Protein AF-G0R1D5-F1 (afdb_monomer)

Sequence (239 aa):
MIRTLIIMSVWYNNRTQRVCNMYASEANLLFVIKCILKINPYTLVFSAMSISVFYFGFAIRICESPLQRDKDNQLFHNMLNSMWNIIITMTTVGYGDYFAQTHLGRFVIFFVCMWGVFIVSMMVITLNNTLETSNLENKAIVVVQRLQIKNEMKQYAAFVLTSTIKTYLLNRKQQLTKDFKKQFQIKLRFYLHQLKIAQRQYRDMTDENLTEEMLDLQKVQKKISQVKSYKIISEILPK

pLDDT: mean 83.46, std 10.57, range [45.25, 95.12]

Secondary structure (DSSP, 8-state):
-HHHHHHHSGGGSHHHHHHHHHTT----HHHHHHHHHHH-HHHHHHHHHHHHHHHHHHHHHHHHGGGGGSTT--TTSSHHHHHHHHHHHHTT---SSS---SHHHHHHHHHHHHHHHHHHHHHHHHHHHHHS--HHHHHHHHHHHHHHHHHHHHHHHHHHHHHHHHHHHHHHTT---HHHHHHHHHHHHHHHHHHHHHHHHHHHHHHHHHHHHHHHHHHHHHHHHHHHHHHHHHHHS--

InterPro domains:
  IPR013099 Potassium channel domain [PF07885] (50-130)
  IPR015449 Potassium channel, calcium-activated, SK [PTHR10153] (9-228)

Mean predicted aligned error: 11.82 Å

Solvent-accessible surface area (backbone atoms only — not comparable to full-atom values): 13048 Å² total; per-residue (Å²): 108,72,69,57,55,47,52,72,34,81,69,54,33,77,70,46,42,53,53,28,51,75,69,78,36,77,77,41,74,69,50,44,52,52,51,46,51,69,74,46,40,65,63,50,53,54,50,52,51,51,55,46,33,55,51,52,15,50,51,41,40,61,48,44,49,77,46,56,76,42,89,89,52,54,75,61,74,47,68,65,50,27,30,48,41,39,47,35,40,33,70,69,66,59,87,69,87,60,75,65,82,41,75,62,18,44,54,51,50,52,53,43,40,58,51,19,52,52,54,53,52,50,51,53,53,52,52,53,62,71,66,54,70,50,77,67,54,50,54,51,51,53,52,52,51,52,53,51,40,55,51,49,34,53,50,31,48,51,50,39,50,54,51,53,50,52,52,53,54,36,53,74,66,71,72,63,50,73,68,58,53,52,55,45,52,54,54,45,51,50,33,51,48,53,29,52,49,36,50,47,54,54,47,54,59,49,55,50,53,53,52,52,53,52,51,52,53,51,53,51,51,53,51,51,51,51,53,50,52,54,49,53,54,62,71,69,52,79,131

Radius of gyration: 33.26 Å; Cα contacts (8 Å, |Δi|>4): 144; chains: 1; bounding box: 83×32×93 Å

Foldseek 3Di:
DLVVVLCVDPCVDPVNQVVCVVVVHGSDSVVSVVVCCVPPVPVVLVVVLVVVLLVLLVVLLVQCVVVCVDPVPCQSVDSVSSSVQLNCLLCVNCPVSDDRPGPSSVVSSVVSNVVSVVSVVSVVVSVVVVVDDDPVVVVVVLVVVLVVLVVLLVVLVVVLVVLVVVQVVCVVVVVDDPVNVVVSVVVNVVSVVSNVVSVVVNVVSVVVVVVVVVVVVVVVVVVVVVVVVVVVVVVPDDD

Nearest PDB structures (foldseek):
  6cnn-assembly1_A  TM=7.946E-01  e=7.790E-07  Homo sapiens
  3beh-assembly1_D  TM=7.641E-01  e=3.517E-03  Mesorhizobium loti
  8sda-assembly1_D  TM=5.915E-01  e=6.535E-03  Rattus norvegicus
  7w3y-assembly1_A  TM=6.503E-01  e=1.418E-02  Homo sapiens
  7w6s-assembly1_F  TM=5.406E-01  e=1.655E-02  Homo sapiens

Organism: Ichthyophthirius multifiliis (NCBI:txid5932)

Structure (mmCIF, N/CA/C/O backbone):
data_AF-G0R1D5-F1
#
_entry.id   AF-G0R1D5-F1
#
loop_
_atom_site.group_PDB
_atom_site.id
_atom_site.type_symbol
_atom_site.label_atom_id
_atom_site.label_alt_id
_atom_site.label_comp_id
_atom_site.label_asym_id
_atom_site.label_entity_id
_atom_site.label_seq_id
_atom_site.pdbx_PDB_ins_code
_atom_site.Cartn_x
_atom_site.Cartn_y
_atom_site.Cartn_z
_atom_site.occupancy
_atom_site.B_iso_or_equiv
_atom_site.auth_seq_id
_atom_site.auth_comp_id
_atom_site.auth_asym_id
_atom_site.auth_atom_id
_atom_site.pdbx_PDB_model_num
ATOM 1 N N . MET A 1 1 ? 3.146 1.436 -30.808 1.00 56.94 1 MET A N 1
ATOM 2 C CA . MET A 1 1 ? 3.144 0.223 -29.960 1.00 56.94 1 MET A CA 1
ATOM 3 C C . MET A 1 1 ? 2.112 0.265 -28.828 1.00 56.94 1 MET A C 1
ATOM 5 O O . MET A 1 1 ? 1.274 -0.620 -28.765 1.00 56.94 1 MET A O 1
ATOM 9 N N . ILE A 1 2 ? 2.091 1.290 -27.963 1.00 58.19 2 ILE A N 1
ATOM 10 C CA . ILE A 1 2 ? 1.083 1.388 -26.878 1.00 58.19 2 ILE A CA 1
ATOM 11 C C . ILE A 1 2 ? -0.343 1.492 -27.443 1.00 58.19 2 ILE A C 1
ATOM 13 O O . ILE A 1 2 ? -1.241 0.762 -27.038 1.00 58.19 2 ILE A O 1
ATOM 17 N N . ARG A 1 3 ? -0.533 2.331 -28.469 1.00 61.19 3 ARG A N 1
ATOM 18 C CA . ARG A 1 3 ? -1.822 2.484 -29.159 1.00 61.19 3 ARG A CA 1
ATOM 19 C C . ARG A 1 3 ? -2.300 1.175 -29.807 1.00 61.19 3 ARG A C 1
ATOM 21 O O . ARG A 1 3 ? -3.478 0.867 -29.733 1.00 61.19 3 ARG A O 1
ATOM 28 N N . THR A 1 4 ? -1.394 0.373 -30.369 1.00 61.91 4 THR A N 1
ATOM 29 C CA . THR A 1 4 ? -1.723 -0.909 -31.019 1.00 61.91 4 THR A CA 1
ATOM 30 C C . THR A 1 4 ? -2.051 -2.016 -30.013 1.00 61.91 4 THR A C 1
ATOM 32 O O . THR A 1 4 ? -2.977 -2.782 -30.250 1.00 61.91 4 THR A O 1
ATOM 35 N N . LEU A 1 5 ? -1.367 -2.063 -28.862 1.00 61.31 5 LEU A N 1
ATOM 36 C CA . LEU A 1 5 ? -1.699 -2.983 -27.764 1.00 61.31 5 LEU A CA 1
ATOM 37 C C . LEU A 1 5 ? -3.073 -2.678 -27.153 1.00 61.31 5 LEU A C 1
ATOM 39 O O . LEU A 1 5 ? -3.832 -3.592 -26.848 1.00 61.31 5 LEU A O 1
ATOM 43 N N . ILE A 1 6 ? -3.423 -1.395 -27.023 1.00 63.12 6 ILE A N 1
ATOM 44 C CA . ILE A 1 6 ? -4.728 -0.984 -26.491 1.00 63.12 6 ILE A CA 1
ATOM 45 C C . ILE A 1 6 ? -5.849 -1.253 -27.505 1.00 63.12 6 ILE A C 1
ATOM 47 O O . ILE A 1 6 ? -6.921 -1.690 -27.101 1.00 63.12 6 ILE A O 1
ATOM 51 N N . ILE A 1 7 ? -5.594 -1.090 -28.808 1.00 62.44 7 ILE A N 1
ATOM 52 C CA . ILE A 1 7 ? -6.544 -1.455 -29.877 1.00 62.44 7 ILE A CA 1
ATOM 53 C C . ILE A 1 7 ? -6.832 -2.966 -29.898 1.00 62.44 7 ILE A C 1
ATOM 55 O O . ILE A 1 7 ? -7.953 -3.373 -30.182 1.00 62.44 7 ILE A O 1
ATOM 59 N N . MET A 1 8 ? -5.841 -3.795 -29.560 1.00 58.59 8 MET A N 1
ATOM 60 C CA . MET A 1 8 ? -5.999 -5.249 -29.413 1.00 58.59 8 MET A CA 1
ATOM 61 C C . MET A 1 8 ? -6.738 -5.646 -28.127 1.00 58.59 8 MET A C 1
ATOM 63 O O . MET A 1 8 ? -7.225 -6.770 -28.014 1.00 58.59 8 MET A O 1
ATOM 67 N N . SER A 1 9 ? -6.834 -4.743 -27.146 1.00 68.31 9 SER A N 1
ATOM 68 C CA . SER A 1 9 ? -7.577 -5.011 -25.919 1.00 68.31 9 SER A CA 1
ATOM 69 C C . SER A 1 9 ? -9.084 -5.012 -26.193 1.00 68.31 9 SER A C 1
ATOM 71 O O . SER A 1 9 ? -9.607 -4.161 -26.913 1.00 68.31 9 SER A O 1
ATOM 73 N N . VAL A 1 10 ? -9.807 -5.944 -25.562 1.00 65.31 10 VAL A N 1
ATOM 74 C CA . VAL A 1 10 ? -11.273 -6.115 -25.687 1.00 65.31 10 VAL A CA 1
ATOM 75 C C . VAL A 1 10 ? -12.047 -4.806 -25.434 1.00 65.31 10 VAL A C 1
ATOM 77 O O . VAL A 1 10 ? -13.149 -4.606 -25.946 1.00 65.31 10 VAL A O 1
ATOM 80 N N . TRP A 1 11 ? -11.446 -3.882 -24.684 1.00 66.00 11 TRP A N 1
ATOM 81 C CA . TRP A 1 11 ? -12.017 -2.608 -24.259 1.00 66.00 11 TRP A CA 1
ATOM 82 C C . TRP A 1 11 ? -11.980 -1.504 -25.327 1.00 66.00 11 TRP A C 1
ATOM 84 O O . TRP A 1 11 ? -12.734 -0.544 -25.206 1.00 66.00 11 TRP A O 1
ATOM 94 N N . TYR A 1 12 ? -11.185 -1.651 -26.393 1.00 71.00 12 TYR A N 1
ATOM 95 C CA . TYR A 1 12 ? -11.162 -0.737 -27.548 1.00 71.00 12 TYR A CA 1
ATOM 96 C C . TYR A 1 12 ? -11.804 -1.381 -28.791 1.00 71.00 12 TYR A C 1
ATOM 98 O O . TYR A 1 12 ? -11.359 -1.208 -29.920 1.00 71.00 12 TYR A O 1
ATOM 106 N N . ASN A 1 13 ? -12.849 -2.188 -28.594 1.00 77.94 13 ASN A N 1
ATOM 107 C CA . ASN A 1 13 ? -13.587 -2.804 -29.693 1.00 77.94 13 ASN A CA 1
ATOM 108 C C . ASN A 1 13 ? -14.719 -1.878 -30.184 1.00 77.94 13 ASN A C 1
ATOM 110 O O . ASN A 1 13 ? -15.317 -1.140 -29.398 1.00 77.94 13 ASN A O 1
ATOM 114 N N . ASN A 1 14 ? -15.097 -1.989 -31.462 1.00 78.12 14 ASN A N 1
ATOM 115 C CA . ASN A 1 14 ? -16.206 -1.241 -32.076 1.00 78.12 14 ASN A CA 1
ATOM 116 C C . ASN A 1 14 ? -17.528 -1.399 -31.299 1.00 78.12 14 ASN A C 1
ATOM 118 O O . ASN A 1 14 ? -18.359 -0.493 -31.271 1.00 78.12 14 ASN A O 1
ATOM 122 N N . ARG A 1 15 ? -17.726 -2.550 -30.640 1.00 79.94 15 ARG A N 1
ATOM 123 C CA . ARG A 1 15 ? -18.873 -2.794 -29.750 1.00 79.94 15 ARG A CA 1
ATOM 124 C C . ARG A 1 15 ? -18.846 -1.881 -28.522 1.00 79.94 15 ARG A C 1
ATOM 126 O O . ARG A 1 15 ? -19.849 -1.240 -28.231 1.00 79.94 15 ARG A O 1
ATOM 133 N N . THR A 1 16 ? -17.703 -1.785 -27.847 1.00 79.69 16 THR A N 1
ATOM 134 C CA . THR A 1 16 ? -17.514 -0.934 -26.664 1.00 79.69 16 THR A CA 1
ATOM 135 C C . THR A 1 16 ? -17.697 0.536 -27.020 1.00 79.69 16 THR A C 1
ATOM 137 O O . THR A 1 16 ? -18.373 1.256 -26.295 1.00 79.69 16 THR A O 1
ATOM 140 N N . GLN A 1 17 ? -17.207 0.964 -28.186 1.00 82.19 17 GLN A N 1
ATOM 141 C CA . GLN A 1 17 ? -17.379 2.337 -28.661 1.00 82.19 17 GLN A CA 1
ATOM 142 C C . GLN A 1 17 ? -18.855 2.707 -28.889 1.00 82.19 17 GLN A C 1
ATOM 144 O O . GLN A 1 17 ? -19.275 3.800 -28.518 1.00 82.19 17 GLN A O 1
ATOM 149 N N . ARG A 1 18 ? -19.675 1.787 -29.423 1.00 82.19 18 ARG A N 1
ATOM 150 C CA . ARG A 1 18 ? -21.131 2.003 -29.535 1.00 82.19 18 ARG A CA 1
ATOM 151 C C . ARG A 1 18 ? -21.797 2.148 -28.171 1.00 82.19 18 ARG A C 1
ATOM 153 O O . ARG A 1 18 ? -22.623 3.036 -28.003 1.00 82.19 18 ARG A O 1
ATOM 160 N N . VAL A 1 19 ? -21.431 1.299 -27.211 1.00 83.44 19 VAL A N 1
ATOM 161 C CA . VAL A 1 19 ? -21.975 1.361 -25.847 1.00 83.44 19 VAL A CA 1
ATOM 162 C C . VAL A 1 19 ? -21.581 2.677 -25.173 1.00 83.44 19 VAL A C 1
ATOM 164 O O . VAL A 1 19 ? -22.443 3.359 -24.636 1.00 83.44 19 VAL A O 1
ATOM 167 N N . CYS A 1 20 ? -20.316 3.091 -25.262 1.00 83.50 20 CYS A N 1
ATOM 168 C CA . CYS A 1 20 ? -19.854 4.376 -24.733 1.00 83.50 20 CYS A CA 1
ATOM 169 C C . CYS A 1 20 ? -20.636 5.560 -25.334 1.00 83.50 20 CYS A C 1
ATOM 171 O O . CYS A 1 20 ? -21.116 6.412 -24.587 1.00 83.50 20 CYS A O 1
ATOM 173 N N . ASN A 1 21 ? -20.877 5.547 -26.650 1.00 84.50 21 ASN A N 1
ATOM 174 C CA . ASN A 1 21 ? -21.678 6.567 -27.331 1.00 84.50 21 ASN A CA 1
ATOM 175 C C . ASN A 1 21 ? -23.146 6.595 -26.865 1.00 84.50 21 ASN A C 1
ATOM 177 O O . ASN A 1 21 ? -23.717 7.677 -26.765 1.00 84.50 21 ASN A O 1
ATOM 181 N N . MET A 1 22 ? -23.754 5.447 -26.529 1.00 87.12 22 MET A N 1
ATOM 182 C CA . MET A 1 22 ? -25.112 5.408 -25.950 1.00 87.12 22 MET A CA 1
ATOM 183 C C . MET A 1 22 ? -25.187 6.114 -24.590 1.00 87.12 22 MET A C 1
ATOM 185 O O . MET A 1 22 ? -26.213 6.702 -24.260 1.00 87.12 22 MET A O 1
ATOM 189 N N . TYR A 1 23 ? -24.100 6.085 -23.817 1.00 85.44 23 TYR A N 1
ATOM 190 C CA . TYR A 1 23 ? -23.988 6.771 -22.527 1.00 85.44 23 TYR A CA 1
ATOM 191 C C . TYR A 1 23 ? -23.369 8.176 -22.640 1.00 85.44 23 TYR A C 1
ATOM 193 O O . TYR A 1 23 ? -22.920 8.718 -21.631 1.00 85.44 23 TYR A O 1
ATOM 201 N N . ALA A 1 24 ? -23.323 8.760 -23.847 1.00 83.44 24 ALA A N 1
ATOM 202 C CA . ALA A 1 24 ? -22.717 10.068 -24.123 1.00 83.44 24 ALA A CA 1
ATOM 203 C C . ALA A 1 24 ? -21.272 10.201 -23.593 1.00 83.44 24 ALA A C 1
ATOM 205 O O . ALA A 1 24 ? -20.848 11.266 -23.144 1.00 83.44 24 ALA A O 1
ATOM 206 N N . SER A 1 25 ? -20.513 9.103 -23.619 1.00 80.25 25 SER A N 1
ATOM 207 C CA . SER A 1 25 ? -19.129 9.044 -23.158 1.00 80.25 25 SER A CA 1
ATOM 208 C C . SER A 1 25 ? -18.206 8.675 -24.313 1.00 80.25 25 SER A C 1
ATOM 210 O O . SER A 1 25 ? -18.461 7.725 -25.048 1.00 80.25 25 SER A O 1
ATOM 212 N N . GLU A 1 26 ? -17.109 9.407 -24.477 1.00 79.19 26 GLU A N 1
ATOM 213 C CA . GLU A 1 26 ? -16.124 9.103 -25.511 1.00 79.19 26 GLU A CA 1
ATOM 214 C C . GLU A 1 26 ? -15.221 7.934 -25.093 1.00 79.19 26 GLU A C 1
ATOM 216 O O . GLU A 1 26 ? -14.606 7.944 -24.022 1.00 79.19 26 GLU A O 1
ATOM 221 N N . ALA A 1 27 ? -15.076 6.940 -25.973 1.00 72.94 27 ALA A N 1
ATOM 222 C CA . ALA A 1 27 ? -14.179 5.797 -25.790 1.00 72.94 27 ALA A CA 1
ATOM 223 C C . ALA A 1 27 ? -12.699 6.179 -26.022 1.00 72.94 27 ALA A C 1
ATOM 225 O O . ALA A 1 27 ? -12.025 5.670 -26.920 1.00 72.94 27 ALA A O 1
ATOM 226 N N . ASN A 1 28 ? -12.186 7.104 -25.212 1.00 78.50 28 ASN A N 1
ATOM 227 C CA . ASN A 1 28 ? -10.804 7.576 -25.276 1.00 78.50 28 ASN A CA 1
ATOM 228 C C . ASN A 1 28 ? -9.821 6.559 -24.658 1.00 78.50 28 ASN A C 1
ATOM 230 O O . ASN A 1 28 ? -10.183 5.747 -23.809 1.00 78.50 28 ASN A O 1
ATOM 234 N N . LEU A 1 29 ? -8.532 6.619 -25.021 1.00 74.25 29 LEU A N 1
ATOM 235 C CA . LEU A 1 29 ? -7.503 5.713 -24.464 1.00 74.25 29 LEU A CA 1
ATOM 236 C C . LEU A 1 29 ? -7.434 5.775 -22.929 1.00 74.25 29 LEU A C 1
ATOM 238 O O . LEU A 1 29 ? -7.262 4.759 -22.258 1.00 74.25 29 LEU A O 1
ATOM 242 N N . LEU A 1 30 ? -7.628 6.968 -22.369 1.00 76.56 30 LEU A N 1
ATOM 243 C CA . LEU A 1 30 ? -7.665 7.195 -20.927 1.00 76.56 30 LEU A CA 1
ATOM 244 C C . LEU A 1 30 ? -8.889 6.537 -20.266 1.00 76.56 30 LEU A C 1
ATOM 246 O O . LEU A 1 30 ? -8.802 6.100 -19.121 1.00 76.56 30 LEU A O 1
ATOM 250 N N . PHE A 1 31 ? -10.007 6.412 -20.987 1.00 79.94 31 PHE A N 1
ATOM 251 C CA . PHE A 1 31 ? -11.171 5.653 -20.530 1.00 79.94 31 PHE A CA 1
ATOM 252 C C . PHE A 1 31 ? -10.854 4.155 -20.465 1.00 79.94 31 PHE A C 1
ATOM 254 O O . PHE A 1 31 ? -11.119 3.522 -19.449 1.00 79.94 31 PHE A O 1
ATOM 261 N N . VAL A 1 32 ? -10.185 3.606 -21.483 1.00 78.44 32 VAL A N 1
ATOM 262 C CA . VAL A 1 32 ? -9.779 2.191 -21.491 1.00 78.44 32 VAL A CA 1
ATOM 263 C C . VAL A 1 32 ? -8.820 1.866 -20.344 1.00 78.44 32 VAL A C 1
ATOM 265 O O . VAL A 1 32 ? -9.021 0.875 -19.644 1.00 78.44 32 VAL A O 1
ATOM 268 N N . ILE A 1 33 ? -7.825 2.722 -20.089 1.00 75.81 33 ILE A N 1
ATOM 269 C CA . ILE A 1 33 ? -6.907 2.553 -18.950 1.00 75.81 33 ILE A CA 1
ATOM 270 C C . ILE A 1 33 ? -7.681 2.576 -17.624 1.00 75.81 33 ILE A C 1
ATOM 272 O O . ILE A 1 33 ? -7.463 1.709 -16.779 1.00 75.81 33 ILE A O 1
ATOM 276 N N . LYS A 1 34 ? -8.632 3.506 -17.457 1.00 80.62 34 LYS A N 1
ATOM 277 C CA . LYS A 1 34 ? -9.510 3.553 -16.274 1.00 80.62 34 LYS A CA 1
ATOM 278 C C . LYS A 1 34 ? -10.335 2.274 -16.113 1.00 80.62 34 LYS A C 1
ATOM 280 O O . LYS A 1 34 ? -10.472 1.785 -14.995 1.00 80.62 34 LYS A O 1
ATOM 285 N N . CYS A 1 35 ? -10.864 1.717 -17.202 1.00 78.25 35 CYS A N 1
ATOM 286 C CA . CYS A 1 35 ? -11.621 0.465 -17.171 1.00 78.25 35 CYS A CA 1
ATOM 287 C C . CYS A 1 35 ? -10.755 -0.719 -16.734 1.00 78.25 35 CYS A C 1
ATOM 289 O O . CYS A 1 35 ? -11.164 -1.475 -15.856 1.00 78.25 35 CYS A O 1
ATOM 291 N N . ILE A 1 36 ? -9.550 -0.862 -17.294 1.00 79.25 36 ILE A N 1
ATOM 292 C CA . ILE A 1 36 ? -8.642 -1.960 -16.932 1.00 79.25 36 ILE A CA 1
ATOM 293 C C . ILE A 1 36 ? -8.202 -1.827 -15.468 1.00 79.25 36 ILE A C 1
ATOM 295 O O . ILE A 1 36 ? -8.238 -2.816 -14.736 1.00 79.25 36 ILE A O 1
ATOM 299 N N . LEU A 1 37 ? -7.876 -0.606 -15.023 1.00 81.44 37 LEU A N 1
ATOM 300 C CA . LEU A 1 37 ? -7.529 -0.321 -13.629 1.00 81.44 37 LEU A CA 1
ATOM 301 C C . LEU A 1 37 ? -8.677 -0.663 -12.668 1.00 81.44 37 LEU A C 1
ATOM 303 O O . LEU A 1 37 ? -8.426 -1.127 -11.563 1.00 81.44 37 LEU A O 1
ATOM 307 N N . LYS A 1 38 ? -9.935 -0.464 -13.081 1.00 80.94 38 LYS A N 1
ATOM 308 C CA . LYS A 1 38 ? -11.107 -0.776 -12.254 1.00 80.94 38 LYS A CA 1
ATOM 309 C C . LYS A 1 38 ? -11.402 -2.275 -12.161 1.00 80.94 38 LYS A C 1
ATOM 311 O O . LYS A 1 38 ? -11.907 -2.717 -11.138 1.00 80.94 38 LYS A O 1
ATOM 316 N N . ILE A 1 39 ? -11.146 -3.036 -13.222 1.00 82.81 39 ILE A N 1
ATOM 317 C CA . ILE A 1 39 ? -11.526 -4.454 -13.289 1.00 82.81 39 ILE A CA 1
ATOM 318 C C . ILE A 1 39 ? -10.448 -5.335 -12.667 1.00 82.81 39 ILE A C 1
ATOM 320 O O . ILE A 1 39 ? -10.748 -6.102 -11.764 1.00 82.81 39 ILE A O 1
ATOM 324 N N . ASN A 1 40 ? -9.202 -5.205 -13.131 1.00 83.56 40 ASN A N 1
ATOM 325 C CA . ASN A 1 40 ? -8.075 -6.021 -12.674 1.00 83.56 40 ASN A CA 1
ATOM 326 C C . ASN A 1 40 ? -6.848 -5.127 -12.415 1.00 83.56 40 ASN A C 1
ATOM 328 O O . ASN A 1 40 ? -5.879 -5.168 -13.184 1.00 83.56 40 ASN A O 1
ATOM 332 N N . PRO A 1 41 ? -6.867 -4.313 -11.340 1.00 86.62 41 PRO A N 1
ATOM 333 C CA . PRO A 1 41 ? -5.783 -3.379 -11.034 1.00 86.62 41 PRO A CA 1
ATOM 334 C C . PRO A 1 41 ? -4.429 -4.078 -10.868 1.00 86.62 41 PRO A C 1
ATOM 336 O O . PRO A 1 41 ? -3.427 -3.629 -11.422 1.00 86.62 41 PRO A O 1
ATOM 339 N N . TYR A 1 42 ? -4.399 -5.213 -10.164 1.00 88.31 42 TYR A N 1
ATOM 340 C CA . TYR A 1 42 ? -3.157 -5.934 -9.873 1.00 88.31 42 TYR A CA 1
ATOM 341 C C . TYR A 1 42 ? -2.479 -6.480 -11.127 1.00 88.31 42 TYR A C 1
ATOM 343 O O . TYR A 1 42 ? -1.266 -6.352 -11.280 1.00 88.31 42 TYR A O 1
ATOM 351 N N . THR A 1 43 ? -3.252 -7.045 -12.058 1.00 86.69 43 THR A N 1
ATOM 352 C CA . THR A 1 43 ? -2.717 -7.547 -13.329 1.00 86.69 43 THR A CA 1
ATOM 353 C C . THR A 1 43 ? -2.107 -6.411 -14.151 1.00 86.69 43 THR A C 1
ATOM 355 O O . THR A 1 43 ? -1.040 -6.583 -14.743 1.00 86.69 43 THR A O 1
ATOM 358 N N . LEU A 1 44 ? -2.735 -5.227 -14.149 1.00 86.44 44 LEU A N 1
ATOM 359 C CA . LEU A 1 44 ? -2.195 -4.043 -14.818 1.00 86.44 44 LEU A CA 1
ATOM 360 C C . LEU A 1 44 ? -0.862 -3.620 -14.194 1.00 86.44 44 LEU A C 1
ATOM 362 O O . LEU A 1 44 ? 0.121 -3.496 -14.920 1.00 86.44 44 LEU A O 1
ATOM 366 N N . VAL A 1 45 ? -0.802 -3.456 -12.871 1.00 89.62 45 VAL A N 1
ATOM 367 C CA . VAL A 1 45 ? 0.420 -3.028 -12.166 1.00 89.62 45 VAL A CA 1
ATOM 368 C C . VAL A 1 45 ? 1.557 -4.033 -12.374 1.00 89.62 45 VAL A C 1
ATOM 370 O O . VAL A 1 45 ? 2.666 -3.640 -12.731 1.00 89.62 45 VAL A O 1
ATOM 373 N N . PHE A 1 46 ? 1.277 -5.333 -12.243 1.00 89.25 46 PHE A N 1
ATOM 374 C CA . PHE A 1 46 ? 2.273 -6.392 -12.422 1.00 89.25 46 PHE A CA 1
ATOM 375 C C . PHE A 1 46 ? 2.822 -6.451 -13.856 1.00 89.25 46 PHE A C 1
ATOM 377 O O . PHE A 1 46 ? 4.033 -6.576 -14.067 1.00 89.25 46 PHE A O 1
ATOM 384 N N . SER A 1 47 ? 1.945 -6.319 -14.856 1.00 88.81 47 SER A N 1
ATOM 385 C CA . SER A 1 47 ? 2.360 -6.290 -16.263 1.00 88.81 47 SER A CA 1
ATOM 386 C C . SER A 1 47 ? 3.168 -5.032 -16.600 1.00 88.81 47 SER A C 1
ATOM 388 O O . SER A 1 47 ? 4.193 -5.132 -17.273 1.00 88.81 47 SER A O 1
ATOM 390 N N . ALA A 1 48 ? 2.768 -3.864 -16.082 1.00 89.38 48 ALA A N 1
ATOM 391 C CA . ALA A 1 48 ? 3.484 -2.605 -16.264 1.00 89.38 48 ALA A CA 1
ATOM 392 C C . ALA A 1 48 ? 4.878 -2.650 -15.625 1.00 89.38 48 ALA A C 1
ATOM 394 O O . ALA A 1 48 ? 5.855 -2.268 -16.272 1.00 89.38 48 ALA A O 1
ATOM 395 N N . MET A 1 49 ? 4.983 -3.180 -14.401 1.00 91.38 49 MET A N 1
ATOM 396 C CA . MET A 1 49 ? 6.260 -3.395 -13.721 1.00 91.38 49 MET A CA 1
ATOM 397 C C . MET A 1 49 ? 7.155 -4.321 -14.544 1.00 91.38 49 MET A C 1
ATOM 399 O O . MET A 1 49 ? 8.267 -3.928 -14.889 1.00 91.38 49 MET A O 1
ATOM 403 N N . SER A 1 50 ? 6.643 -5.485 -14.956 1.00 92.06 50 SER A N 1
ATOM 404 C CA . SER A 1 50 ? 7.395 -6.449 -15.768 1.00 92.06 50 SER A CA 1
ATOM 405 C C . SER A 1 50 ? 7.932 -5.811 -17.055 1.00 92.06 50 SER A C 1
ATOM 407 O O . SER A 1 50 ? 9.139 -5.802 -17.275 1.00 92.06 50 SER A O 1
ATOM 409 N N . ILE A 1 51 ? 7.072 -5.190 -17.873 1.00 91.94 51 ILE A N 1
ATOM 410 C CA . ILE A 1 51 ? 7.480 -4.537 -19.133 1.00 91.94 51 ILE A CA 1
ATOM 411 C C . ILE A 1 51 ? 8.544 -3.463 -18.880 1.00 91.94 51 ILE A C 1
ATOM 413 O O . ILE A 1 51 ? 9.523 -3.368 -19.623 1.00 91.94 51 ILE A O 1
ATOM 417 N N . SER A 1 52 ? 8.376 -2.669 -17.821 1.00 92.56 52 SER A N 1
ATOM 418 C CA . SER A 1 52 ? 9.316 -1.603 -17.485 1.00 92.56 52 SER A CA 1
ATOM 419 C C . SER A 1 52 ? 10.681 -2.134 -17.031 1.00 92.56 52 SER A C 1
ATOM 421 O O . SER A 1 52 ? 11.700 -1.601 -1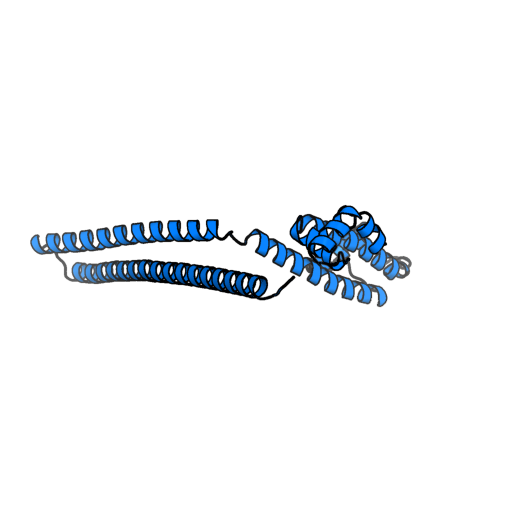7.464 1.00 92.56 52 SER A O 1
ATOM 423 N N . VAL A 1 53 ? 10.730 -3.236 -16.273 1.00 94.06 53 VAL A N 1
ATOM 424 C CA . VAL A 1 53 ? 11.983 -3.909 -15.887 1.00 94.06 53 VAL A CA 1
ATOM 425 C C . VAL A 1 53 ? 12.753 -4.387 -17.117 1.00 94.06 53 VAL A C 1
ATOM 427 O O . VAL A 1 53 ? 13.954 -4.145 -17.215 1.00 94.06 53 VAL A O 1
ATOM 430 N N . PHE A 1 54 ? 12.077 -5.005 -18.090 1.00 93.06 54 PHE A N 1
ATOM 431 C CA . PHE A 1 54 ? 12.725 -5.423 -19.338 1.00 93.06 54 PHE A CA 1
ATOM 432 C C . PHE A 1 54 ? 13.229 -4.223 -20.152 1.00 93.06 54 PHE A C 1
ATOM 434 O O . PHE A 1 54 ? 14.369 -4.238 -20.619 1.00 93.06 54 PHE A O 1
ATOM 441 N N . TYR A 1 55 ? 12.412 -3.174 -20.297 1.00 93.38 55 TYR A N 1
ATOM 442 C CA . TYR A 1 55 ? 12.763 -1.980 -21.069 1.00 93.38 55 TYR A CA 1
ATOM 443 C C . TYR A 1 55 ? 13.965 -1.235 -20.475 1.00 93.38 55 TYR A C 1
ATOM 445 O O . TYR A 1 55 ? 14.965 -1.014 -21.159 1.00 93.38 55 TYR A O 1
ATOM 453 N N . PHE A 1 56 ? 13.906 -0.891 -19.187 1.00 93.50 56 PHE A N 1
ATOM 454 C CA . PHE A 1 56 ? 14.991 -0.173 -18.521 1.00 93.50 56 PHE A CA 1
ATOM 455 C C . PHE A 1 56 ? 16.213 -1.061 -18.275 1.00 93.50 56 PHE A C 1
ATOM 457 O O . PHE A 1 56 ? 17.337 -0.570 -18.344 1.00 93.50 56 PHE A O 1
ATOM 464 N N . GLY A 1 57 ? 16.021 -2.369 -18.068 1.00 92.50 57 GLY A N 1
ATOM 465 C CA . GLY A 1 57 ? 17.113 -3.339 -17.970 1.00 92.50 57 GLY A CA 1
ATOM 466 C C . GLY A 1 57 ? 17.911 -3.436 -19.271 1.00 92.50 57 GLY A C 1
ATOM 467 O O . GLY A 1 57 ? 19.135 -3.541 -19.248 1.00 92.50 57 GLY A O 1
ATOM 468 N N . PHE A 1 58 ? 17.238 -3.327 -20.419 1.00 91.75 58 PHE A N 1
ATOM 469 C CA . PHE A 1 58 ? 17.909 -3.245 -21.715 1.00 91.75 58 PHE A CA 1
ATOM 470 C C . PHE A 1 58 ? 18.587 -1.886 -21.927 1.00 91.75 58 PHE A C 1
ATOM 472 O O . PHE A 1 58 ? 19.732 -1.838 -22.374 1.00 91.75 58 PHE A O 1
ATOM 479 N N . ALA A 1 59 ? 17.922 -0.789 -21.549 1.00 92.50 59 ALA A N 1
ATOM 480 C CA . ALA A 1 59 ? 18.472 0.560 -21.667 1.00 92.50 59 ALA A CA 1
ATOM 481 C C . ALA A 1 59 ? 19.770 0.733 -20.862 1.00 92.50 59 ALA A C 1
ATOM 483 O O . ALA A 1 59 ? 20.767 1.204 -21.406 1.00 92.50 59 ALA A O 1
ATOM 484 N N . ILE A 1 60 ? 19.797 0.292 -19.599 1.00 91.19 60 ILE A N 1
ATOM 485 C CA . ILE A 1 60 ? 20.997 0.400 -18.759 1.00 91.19 60 ILE A CA 1
ATOM 486 C C . ILE A 1 60 ? 22.141 -0.467 -19.287 1.00 91.19 60 ILE A C 1
ATOM 488 O O . ILE A 1 60 ? 23.287 -0.031 -19.284 1.00 91.19 60 ILE A O 1
ATOM 492 N N . ARG A 1 61 ? 21.837 -1.654 -19.828 1.00 88.50 61 ARG A N 1
ATOM 493 C CA . ARG A 1 61 ? 22.840 -2.511 -20.466 1.00 88.50 61 ARG A CA 1
ATOM 494 C C . ARG A 1 61 ? 23.478 -1.828 -21.675 1.00 88.50 61 ARG A C 1
ATOM 496 O O . ARG A 1 61 ? 24.687 -1.925 -21.841 1.00 88.50 61 ARG A O 1
ATOM 503 N N . ILE A 1 62 ? 22.692 -1.138 -22.503 1.00 89.19 62 ILE A N 1
ATOM 504 C CA . ILE A 1 62 ? 23.228 -0.372 -23.637 1.00 89.19 62 ILE A CA 1
ATOM 505 C C . ILE A 1 62 ? 24.108 0.778 -23.139 1.00 89.19 62 ILE A C 1
ATOM 507 O O . ILE A 1 62 ? 25.213 0.958 -23.645 1.00 89.19 62 ILE A O 1
ATOM 511 N N . CYS A 1 63 ? 23.650 1.533 -22.136 1.00 88.69 63 CYS A N 1
ATOM 512 C CA . CYS A 1 63 ? 24.402 2.665 -21.593 1.00 88.69 63 CYS A CA 1
ATOM 513 C C . CYS A 1 63 ? 25.728 2.255 -20.938 1.00 88.69 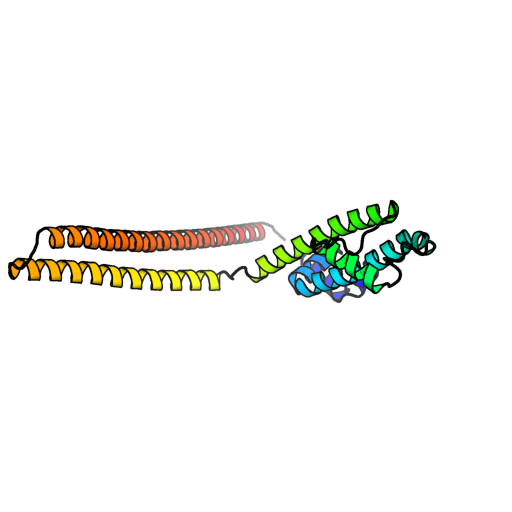63 CYS A C 1
ATOM 515 O O . CYS A 1 63 ? 26.698 2.997 -21.039 1.00 88.69 63 CYS A O 1
ATOM 517 N N . GLU A 1 64 ? 25.780 1.082 -20.303 1.00 86.19 64 GLU A N 1
ATOM 518 C CA . GLU A 1 64 ? 26.970 0.563 -19.612 1.00 86.19 64 GLU A CA 1
ATOM 519 C C . GLU A 1 64 ? 27.816 -0.380 -20.495 1.00 86.19 64 GLU A C 1
ATOM 521 O O . GLU A 1 64 ? 28.925 -0.757 -20.120 1.00 86.19 64 GLU A O 1
ATOM 526 N N . SER A 1 65 ? 27.351 -0.714 -21.706 1.00 81.50 65 SER A N 1
ATOM 527 C CA . SER A 1 65 ? 28.106 -1.487 -22.701 1.00 81.50 65 SER A CA 1
ATOM 528 C C . SER A 1 65 ? 29.525 -0.962 -22.997 1.00 81.50 65 SER A C 1
ATOM 530 O O . SER A 1 65 ? 30.411 -1.804 -23.140 1.00 81.50 65 SER A O 1
ATOM 532 N N . PRO A 1 66 ? 29.817 0.359 -23.063 1.00 75.38 66 PRO A N 1
ATOM 533 C CA . PRO A 1 66 ? 31.187 0.824 -23.298 1.00 75.38 66 PRO A CA 1
ATOM 534 C C . PRO A 1 66 ? 32.168 0.476 -22.167 1.00 75.38 66 PRO A C 1
ATOM 536 O O . PRO A 1 66 ? 33.355 0.319 -22.440 1.00 75.38 66 PRO A O 1
ATOM 539 N N . LEU A 1 67 ? 31.695 0.305 -20.926 1.00 72.50 67 LEU A N 1
ATOM 540 C CA . LEU A 1 67 ? 32.542 -0.038 -19.775 1.00 72.50 67 LEU A CA 1
ATOM 541 C C . LEU A 1 67 ? 32.909 -1.524 -19.714 1.00 72.50 67 LEU A C 1
ATOM 543 O O . LEU A 1 67 ? 33.903 -1.878 -19.093 1.00 72.50 67 LEU A O 1
ATOM 547 N N . GLN A 1 68 ? 32.174 -2.397 -20.415 1.00 65.44 68 GLN A N 1
ATOM 548 C CA . GLN A 1 68 ? 32.504 -3.829 -20.501 1.00 65.44 68 GLN A CA 1
ATOM 549 C C . GLN A 1 68 ? 33.859 -4.099 -21.175 1.00 65.44 68 GLN A C 1
ATOM 551 O O . GLN A 1 68 ? 34.371 -5.217 -21.102 1.00 65.44 68 GLN A O 1
ATOM 556 N N . ARG A 1 69 ? 34.430 -3.095 -21.852 1.00 63.72 69 ARG A N 1
ATOM 557 C CA . ARG A 1 69 ? 35.741 -3.190 -22.496 1.00 63.72 69 ARG A CA 1
ATOM 558 C C . ARG A 1 69 ? 36.897 -3.160 -21.489 1.00 63.72 69 ARG A C 1
ATOM 560 O O . ARG A 1 69 ? 37.953 -3.708 -21.798 1.00 63.72 69 ARG A O 1
ATOM 567 N N . ASP A 1 70 ? 36.679 -2.601 -20.298 1.00 67.62 70 ASP A N 1
ATOM 568 C CA . ASP A 1 70 ? 37.633 -2.654 -19.192 1.00 67.62 70 ASP A CA 1
ATOM 569 C C . ASP A 1 70 ? 37.420 -3.931 -18.368 1.00 67.62 70 ASP A C 1
ATOM 571 O O . ASP A 1 70 ? 36.318 -4.223 -17.898 1.00 67.62 70 ASP A O 1
ATOM 575 N N . LYS A 1 71 ? 38.491 -4.715 -18.186 1.00 59.50 71 LYS A N 1
ATOM 576 C CA . LYS A 1 71 ? 38.448 -6.008 -17.476 1.00 59.50 71 LYS A CA 1
ATOM 577 C C . LYS A 1 71 ? 38.033 -5.880 -16.006 1.00 59.50 71 LYS A C 1
ATOM 579 O O . LYS A 1 71 ? 37.484 -6.834 -15.464 1.00 59.50 71 LYS A O 1
ATOM 584 N N . ASP A 1 72 ? 38.228 -4.710 -15.405 1.00 64.75 72 ASP A N 1
ATOM 585 C CA . ASP A 1 72 ? 37.959 -4.473 -13.985 1.00 64.75 72 ASP A CA 1
ATOM 586 C C . ASP A 1 72 ? 36.487 -4.104 -13.691 1.00 64.75 72 ASP A C 1
ATOM 588 O O . ASP A 1 72 ? 36.057 -4.196 -12.546 1.00 64.75 72 ASP A O 1
ATOM 592 N N . ASN A 1 73 ? 35.678 -3.744 -14.704 1.00 64.12 73 ASN A N 1
ATOM 593 C CA . ASN A 1 73 ? 34.326 -3.181 -14.520 1.00 64.12 73 ASN A CA 1
ATOM 594 C C . ASN A 1 73 ? 33.211 -3.963 -15.249 1.00 64.12 73 ASN A C 1
ATOM 596 O O . ASN A 1 73 ? 32.311 -3.390 -15.865 1.00 64.12 73 ASN A O 1
ATOM 600 N N . GLN A 1 74 ? 33.209 -5.296 -15.153 1.00 65.44 74 GLN A N 1
ATOM 601 C CA . GLN A 1 74 ? 32.206 -6.159 -15.808 1.00 65.44 74 GLN A CA 1
ATOM 602 C C . GLN A 1 74 ? 30.884 -6.343 -15.027 1.00 65.44 74 GLN A C 1
ATOM 604 O O . GLN A 1 74 ? 30.222 -7.375 -15.146 1.00 65.44 74 GLN A O 1
ATOM 609 N N . LEU A 1 75 ? 30.447 -5.343 -14.254 1.00 68.69 75 LEU A N 1
ATOM 610 C CA . LEU A 1 75 ? 29.247 -5.434 -13.400 1.00 68.69 75 LEU A CA 1
ATOM 611 C C . LEU A 1 75 ? 27.962 -5.783 -14.188 1.00 68.69 75 LEU A C 1
ATOM 613 O O . LEU A 1 75 ? 27.128 -6.559 -13.719 1.00 68.69 75 LEU A O 1
ATOM 617 N N . PHE A 1 76 ? 27.821 -5.284 -15.422 1.00 70.06 76 PHE A N 1
ATOM 618 C CA . PHE A 1 76 ? 26.624 -5.465 -16.261 1.00 70.06 76 PHE A CA 1
ATOM 619 C C . PHE A 1 76 ? 26.797 -6.459 -17.421 1.00 70.06 76 PHE A C 1
ATOM 621 O O . PHE A 1 76 ? 26.143 -6.322 -18.454 1.00 70.06 76 PHE A O 1
ATOM 628 N N . HIS A 1 77 ? 27.681 -7.457 -17.302 1.00 70.44 77 HIS A N 1
ATOM 629 C CA . HIS A 1 77 ? 27.877 -8.454 -18.368 1.00 70.44 77 HIS A CA 1
ATOM 630 C C . HIS A 1 77 ? 26.597 -9.261 -18.668 1.00 70.44 77 HIS A C 1
ATOM 632 O O . HIS A 1 77 ? 26.218 -9.457 -19.826 1.00 70.44 77 HIS A O 1
ATOM 638 N N . ASN A 1 78 ? 25.884 -9.678 -17.618 1.00 82.56 78 ASN A N 1
ATOM 639 C CA . ASN A 1 78 ? 24.672 -10.481 -17.737 1.00 82.56 78 ASN A CA 1
ATOM 640 C C . ASN A 1 78 ? 23.417 -9.602 -17.735 1.00 82.56 78 ASN A C 1
ATOM 642 O O . ASN A 1 78 ? 23.233 -8.766 -16.853 1.00 82.56 78 ASN A O 1
ATOM 646 N N . MET A 1 79 ? 22.492 -9.866 -18.666 1.00 85.81 79 MET A N 1
ATOM 647 C CA . MET A 1 79 ? 21.197 -9.171 -18.733 1.00 85.81 79 MET A CA 1
ATOM 648 C C . MET A 1 79 ? 20.406 -9.280 -17.419 1.00 85.81 79 MET A C 1
ATOM 650 O O . MET A 1 79 ? 19.721 -8.341 -17.023 1.00 85.81 79 MET A O 1
ATOM 654 N N . LEU A 1 80 ? 20.528 -10.416 -16.730 1.00 89.06 80 LEU A N 1
ATOM 655 C CA . LEU A 1 80 ? 19.877 -10.655 -15.444 1.00 89.06 80 LEU A CA 1
ATOM 656 C C . LEU A 1 80 ? 20.394 -9.717 -14.345 1.00 89.06 80 LEU A C 1
ATOM 658 O O . LEU A 1 80 ? 19.594 -9.266 -13.534 1.00 89.06 80 LEU A O 1
ATOM 662 N N . ASN A 1 81 ? 21.680 -9.349 -14.359 1.00 90.00 81 ASN A N 1
ATOM 663 C CA . ASN A 1 81 ? 22.247 -8.398 -13.394 1.00 90.00 81 ASN A CA 1
ATOM 664 C C . ASN A 1 81 ? 21.707 -6.984 -13.642 1.00 90.00 81 ASN A C 1
ATOM 666 O O . ASN A 1 81 ? 21.361 -6.267 -12.706 1.00 90.00 81 ASN A O 1
ATOM 670 N N . SER A 1 82 ? 21.569 -6.595 -14.915 1.00 90.19 82 SER A N 1
ATOM 671 C CA . SER A 1 82 ? 20.922 -5.334 -15.287 1.00 90.19 82 SER A CA 1
ATOM 672 C C . SER A 1 82 ? 19.456 -5.310 -14.852 1.00 90.19 82 SER A C 1
ATOM 674 O O . SER A 1 82 ? 19.016 -4.326 -14.269 1.00 90.19 82 SER A O 1
ATOM 676 N N . MET A 1 83 ? 18.703 -6.392 -15.079 1.00 92.25 83 MET A N 1
ATOM 677 C CA . MET A 1 83 ? 17.315 -6.501 -14.613 1.00 92.25 83 MET A CA 1
ATOM 678 C C . MET A 1 83 ? 17.217 -6.452 -13.089 1.00 92.25 83 MET A C 1
ATOM 680 O O . MET A 1 83 ? 16.372 -5.730 -12.571 1.00 92.25 83 MET A O 1
ATOM 684 N N . TRP A 1 84 ? 18.094 -7.165 -12.379 1.00 92.56 84 TRP A N 1
ATOM 685 C CA . TRP A 1 84 ? 18.179 -7.140 -10.921 1.00 92.56 84 TRP A CA 1
ATOM 686 C C . TRP A 1 84 ? 18.385 -5.719 -10.395 1.00 92.56 84 TRP A C 1
ATOM 688 O O . TRP A 1 84 ? 17.590 -5.267 -9.573 1.00 92.56 84 TRP A O 1
ATOM 698 N N . ASN A 1 85 ? 19.355 -4.980 -10.949 1.00 92.62 85 ASN A N 1
ATOM 699 C CA . ASN A 1 85 ? 19.589 -3.581 -10.591 1.00 92.62 85 ASN A CA 1
ATOM 700 C C . ASN A 1 85 ? 18.329 -2.712 -10.789 1.00 92.62 85 ASN A C 1
ATOM 702 O O . ASN A 1 85 ? 17.958 -1.914 -9.928 1.00 92.62 85 ASN A O 1
ATOM 706 N N . ILE A 1 86 ? 17.618 -2.889 -11.906 1.00 94.50 86 ILE A N 1
ATOM 707 C CA . ILE A 1 86 ? 16.379 -2.144 -12.164 1.00 94.50 86 ILE A CA 1
ATOM 708 C C . ILE A 1 86 ? 15.267 -2.532 -11.187 1.00 94.50 86 ILE A C 1
ATOM 710 O O . ILE A 1 86 ? 14.569 -1.642 -10.706 1.00 94.50 86 ILE A O 1
ATOM 714 N N . ILE A 1 87 ? 15.115 -3.817 -10.854 1.00 94.06 87 ILE A N 1
ATOM 715 C CA . ILE A 1 87 ? 14.116 -4.287 -9.885 1.00 94.06 87 ILE A CA 1
ATOM 716 C C . ILE A 1 87 ? 14.361 -3.632 -8.524 1.00 94.06 87 ILE A C 1
ATOM 718 O O . ILE A 1 87 ? 13.459 -2.970 -8.016 1.00 94.06 87 ILE A O 1
ATOM 722 N N . ILE A 1 88 ? 15.577 -3.742 -7.972 1.00 94.00 88 ILE A N 1
ATOM 723 C CA . ILE A 1 88 ? 15.904 -3.188 -6.646 1.00 94.00 88 ILE A CA 1
ATOM 724 C C . ILE A 1 88 ? 15.801 -1.659 -6.609 1.00 94.00 88 ILE A C 1
ATOM 726 O O . ILE A 1 88 ? 15.475 -1.089 -5.567 1.00 94.00 88 ILE A O 1
ATOM 730 N N . THR A 1 89 ? 16.055 -0.994 -7.741 1.00 93.94 89 THR A N 1
ATOM 731 C CA . THR A 1 89 ? 15.922 0.461 -7.882 1.00 93.94 89 THR A CA 1
ATOM 732 C C . THR A 1 89 ? 14.450 0.873 -7.937 1.00 93.94 89 THR A C 1
ATOM 734 O O . THR A 1 89 ? 14.044 1.788 -7.225 1.00 93.94 89 THR A O 1
ATOM 737 N N . MET A 1 90 ? 13.621 0.179 -8.725 1.00 92.94 90 MET A N 1
ATOM 738 C CA . MET A 1 90 ? 12.181 0.452 -8.809 1.00 92.94 90 MET A CA 1
ATOM 739 C C . MET A 1 90 ? 11.459 0.205 -7.487 1.00 92.94 90 MET A C 1
ATOM 741 O O . MET A 1 90 ? 10.555 0.960 -7.141 1.00 92.94 90 MET A O 1
ATOM 745 N N . THR A 1 91 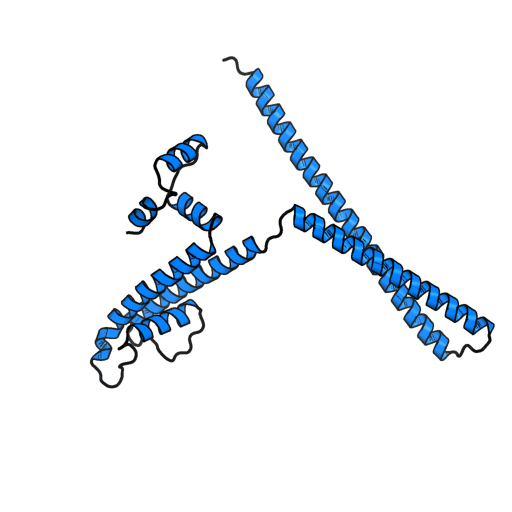? 11.863 -0.825 -6.740 1.00 92.19 91 THR A N 1
ATOM 746 C CA . THR A 1 91 ? 11.327 -1.113 -5.403 1.00 92.19 91 THR A CA 1
ATOM 747 C C . THR A 1 91 ? 11.958 -0.251 -4.311 1.00 92.19 91 THR A C 1
ATOM 749 O O . THR A 1 91 ? 11.659 -0.453 -3.137 1.00 92.19 91 THR A O 1
ATOM 752 N N . THR A 1 92 ? 12.824 0.707 -4.662 1.00 92.81 92 THR A N 1
ATOM 753 C CA . THR A 1 92 ? 13.503 1.631 -3.736 1.00 92.81 92 THR A CA 1
ATOM 754 C C . THR A 1 92 ? 14.354 0.950 -2.653 1.00 92.81 92 THR A C 1
ATOM 756 O O . THR A 1 92 ? 14.606 1.537 -1.607 1.00 92.81 92 THR A O 1
ATOM 759 N N . VAL A 1 93 ? 14.812 -0.286 -2.894 1.00 94.00 93 VAL A N 1
ATOM 760 C CA . VAL A 1 93 ? 15.653 -1.048 -1.952 1.00 94.00 93 VAL A CA 1
ATOM 761 C C . VAL A 1 93 ? 17.116 -0.620 -2.066 1.00 94.00 93 VAL A C 1
ATOM 763 O O . VAL A 1 93 ? 17.726 -0.272 -1.064 1.00 94.00 93 VAL A O 1
ATOM 766 N N . GLY A 1 94 ? 17.665 -0.631 -3.287 1.00 90.62 94 GLY A N 1
ATOM 767 C CA . GLY A 1 94 ? 19.000 -0.102 -3.590 1.00 90.62 94 GLY A CA 1
ATOM 768 C C . GLY A 1 94 ? 20.157 -0.701 -2.776 1.00 90.62 94 GLY A C 1
ATOM 769 O O . GLY A 1 94 ? 20.841 0.033 -2.072 1.00 90.62 94 GLY A O 1
ATOM 770 N N . TYR A 1 95 ? 20.425 -2.007 -2.906 1.00 90.75 95 TYR A N 1
ATOM 771 C CA . TYR A 1 95 ? 21.546 -2.665 -2.208 1.00 90.75 95 TYR A CA 1
ATOM 772 C C . TYR A 1 95 ? 22.931 -2.104 -2.569 1.00 90.75 95 TYR A C 1
ATOM 774 O O . TYR A 1 95 ? 23.839 -2.152 -1.743 1.00 90.75 95 TYR A O 1
ATOM 782 N N . GLY A 1 96 ? 23.096 -1.576 -3.787 1.00 87.25 96 GLY A N 1
ATOM 783 C CA . GLY A 1 96 ? 24.359 -0.993 -4.255 1.00 87.25 96 GLY A CA 1
ATOM 784 C C . GLY A 1 96 ? 25.398 -2.015 -4.730 1.00 87.25 96 GLY A C 1
ATOM 785 O O . GLY A 1 96 ? 26.541 -1.646 -4.977 1.00 87.25 96 GLY A O 1
ATOM 786 N N . ASP A 1 97 ? 25.006 -3.278 -4.887 1.00 87.00 97 ASP A N 1
ATOM 787 C CA . ASP A 1 97 ? 25.810 -4.356 -5.473 1.00 87.00 97 ASP A CA 1
ATOM 788 C C . ASP A 1 97 ? 26.068 -4.145 -6.974 1.00 87.00 97 ASP A C 1
ATOM 790 O O . ASP A 1 97 ? 27.162 -4.415 -7.468 1.00 87.00 97 ASP A O 1
ATOM 794 N N . TYR A 1 98 ? 25.086 -3.587 -7.685 1.00 86.19 98 TYR A N 1
ATOM 795 C CA . TYR A 1 98 ? 25.220 -3.121 -9.062 1.00 86.19 98 TYR A CA 1
ATOM 796 C C . TYR A 1 98 ? 24.774 -1.663 -9.158 1.00 86.19 98 TYR A C 1
ATOM 798 O O . TYR A 1 98 ? 23.699 -1.302 -8.688 1.00 86.19 98 TYR A O 1
ATOM 806 N N . PHE A 1 99 ? 25.576 -0.810 -9.798 1.00 86.94 99 PHE A N 1
ATOM 807 C CA . PHE A 1 99 ? 25.249 0.606 -9.979 1.00 86.94 99 PHE A CA 1
ATOM 808 C C . PHE A 1 99 ? 25.805 1.139 -11.300 1.00 86.94 99 PHE A C 1
ATOM 810 O O . PHE A 1 99 ? 26.863 0.715 -11.756 1.00 86.94 99 PHE A O 1
ATOM 817 N N . ALA A 1 100 ? 25.080 2.074 -11.919 1.00 86.38 100 ALA A N 1
ATOM 818 C CA . ALA A 1 100 ? 25.504 2.704 -13.166 1.00 86.38 100 ALA A CA 1
ATOM 819 C C . ALA A 1 100 ? 26.712 3.621 -12.937 1.00 86.38 100 ALA A C 1
ATOM 821 O O . ALA A 1 100 ? 26.649 4.571 -12.145 1.00 86.38 100 ALA A O 1
ATOM 822 N N . GLN A 1 101 ? 27.801 3.369 -13.657 1.00 85.50 101 GLN A N 1
ATOM 823 C CA . GLN A 1 101 ? 29.000 4.198 -13.573 1.00 85.50 101 GLN A CA 1
ATOM 824 C C . GLN A 1 101 ? 28.983 5.306 -14.630 1.00 85.50 101 GLN A C 1
ATOM 826 O O . GLN A 1 101 ? 29.443 6.416 -14.352 1.00 85.50 101 GLN A O 1
ATOM 831 N N . THR A 1 102 ? 28.394 5.054 -15.805 1.00 88.94 102 THR A N 1
ATOM 832 C CA . THR A 1 102 ? 28.319 6.053 -16.878 1.00 88.94 102 THR A CA 1
ATOM 833 C C . THR A 1 102 ? 27.347 7.187 -16.545 1.00 88.94 102 THR A C 1
ATOM 835 O O . THR A 1 102 ? 26.314 6.996 -15.898 1.00 88.94 102 THR A O 1
ATOM 838 N N . HIS A 1 103 ? 27.626 8.391 -17.055 1.00 90.25 103 HIS A N 1
ATOM 839 C CA . HIS A 1 103 ? 26.706 9.529 -16.929 1.00 90.25 103 HIS A CA 1
ATOM 840 C C . HIS A 1 103 ? 25.330 9.239 -17.555 1.00 90.25 103 HIS A C 1
ATOM 842 O O . HIS A 1 103 ? 24.306 9.629 -16.996 1.00 90.25 103 HIS A O 1
ATOM 848 N N . LEU A 1 104 ? 25.297 8.505 -18.675 1.00 90.69 104 LEU A N 1
ATOM 849 C CA . LEU A 1 104 ? 24.054 8.100 -19.336 1.00 90.69 104 LEU A CA 1
ATOM 850 C C . LEU A 1 104 ? 23.276 7.067 -18.511 1.00 90.69 104 LEU A C 1
ATOM 852 O O . LEU A 1 104 ? 22.068 7.213 -18.341 1.00 90.69 104 LEU A O 1
ATOM 856 N N . GLY A 1 105 ? 23.951 6.069 -17.936 1.00 90.75 105 GLY A N 1
ATOM 857 C CA . GLY A 1 105 ? 23.322 5.081 -17.061 1.00 90.75 105 GLY A CA 1
ATOM 858 C C . GLY A 1 105 ? 22.719 5.719 -15.807 1.00 90.75 105 GLY A C 1
ATOM 859 O O . GLY A 1 105 ? 21.599 5.386 -15.423 1.00 90.75 105 GLY A O 1
ATOM 860 N N . ARG A 1 106 ? 23.393 6.717 -15.220 1.00 92.00 106 ARG A N 1
ATOM 861 C CA . ARG A 1 106 ? 22.850 7.500 -14.093 1.00 92.00 106 ARG A CA 1
ATOM 862 C C . ARG A 1 106 ? 21.587 8.275 -14.471 1.00 92.00 106 ARG A C 1
ATOM 864 O O . ARG A 1 106 ? 20.642 8.313 -13.686 1.00 92.00 106 ARG A O 1
ATOM 871 N N . PHE A 1 107 ? 21.540 8.847 -15.674 1.00 94.38 107 PHE A N 1
ATOM 872 C CA . PHE A 1 107 ? 20.336 9.509 -16.182 1.00 94.38 107 PHE A CA 1
ATOM 873 C C . PHE A 1 107 ? 19.178 8.518 -16.356 1.00 94.38 107 PHE A C 1
ATOM 875 O O . PHE A 1 107 ? 18.058 8.811 -15.951 1.00 94.38 107 PHE A O 1
ATOM 882 N N . VAL A 1 108 ? 19.443 7.312 -16.870 1.00 93.69 108 VAL A N 1
ATOM 883 C CA . VAL A 1 108 ? 18.430 6.246 -16.967 1.00 93.69 108 VAL A CA 1
ATOM 884 C C . VAL A 1 108 ? 17.905 5.852 -15.584 1.00 93.69 108 VAL A C 1
ATOM 886 O O . VAL A 1 108 ? 16.691 5.794 -15.396 1.00 93.69 108 VAL A O 1
ATOM 889 N N . ILE A 1 109 ? 18.791 5.646 -14.603 1.00 93.06 109 ILE A N 1
ATOM 890 C CA . ILE A 1 109 ? 18.407 5.314 -13.221 1.00 93.06 109 ILE A CA 1
ATOM 891 C C . ILE A 1 109 ? 17.502 6.389 -12.609 1.00 93.06 109 ILE A C 1
ATOM 893 O O . ILE A 1 109 ? 16.530 6.053 -11.939 1.00 93.06 109 ILE A O 1
ATOM 897 N N . PHE A 1 110 ? 17.739 7.671 -12.894 1.00 93.94 110 PHE A N 1
ATOM 898 C CA . PHE A 1 110 ? 16.858 8.744 -12.430 1.00 93.94 110 PHE A CA 1
ATOM 899 C C . PHE A 1 110 ? 15.405 8.577 -12.921 1.00 93.94 110 PHE A C 1
ATOM 901 O O . PHE A 1 110 ? 14.469 8.665 -12.121 1.00 93.94 110 PHE A O 1
ATOM 908 N N . PHE A 1 111 ? 15.194 8.260 -14.205 1.00 94.00 111 PHE A N 1
ATOM 909 C CA . PHE A 1 111 ? 13.843 7.978 -14.717 1.00 94.00 111 PHE A CA 1
ATOM 910 C C . PHE A 1 111 ? 13.250 6.698 -14.140 1.00 94.00 111 PHE A C 1
ATOM 912 O O . PHE A 1 111 ? 12.049 6.651 -13.875 1.00 94.00 111 PHE A O 1
ATOM 919 N N . VAL A 1 112 ? 14.078 5.675 -13.922 1.00 94.69 112 VAL A N 1
ATOM 920 C CA . VAL A 1 112 ? 13.658 4.420 -13.285 1.00 94.69 112 VAL A CA 1
ATOM 921 C C . VAL A 1 112 ? 13.128 4.689 -11.880 1.00 94.69 112 VAL A C 1
ATOM 923 O O . VAL A 1 112 ? 12.074 4.162 -11.535 1.00 94.69 112 VAL A O 1
ATOM 926 N N . CYS A 1 113 ? 13.791 5.546 -11.100 1.00 94.31 113 CYS A N 1
ATOM 927 C CA . CYS A 1 113 ? 13.323 5.946 -9.774 1.00 94.31 113 CYS A CA 1
ATOM 928 C C . CYS A 1 113 ? 11.962 6.652 -9.842 1.00 94.31 113 CYS A C 1
ATOM 930 O O . CYS A 1 113 ? 11.034 6.268 -9.132 1.00 94.31 113 CYS A O 1
ATOM 932 N N . MET A 1 114 ? 11.810 7.647 -10.725 1.00 94.81 114 MET A N 1
ATOM 933 C CA . MET A 1 114 ? 10.542 8.375 -10.876 1.00 94.81 114 MET A CA 1
ATOM 934 C C . MET A 1 114 ? 9.395 7.441 -11.294 1.00 94.81 114 MET A C 1
ATOM 936 O O . MET A 1 114 ? 8.293 7.510 -10.749 1.00 94.81 114 MET A O 1
ATOM 940 N N . TRP A 1 115 ? 9.666 6.531 -12.232 1.00 94.19 115 TRP A N 1
ATOM 941 C CA . TRP A 1 115 ? 8.704 5.534 -12.695 1.00 94.19 115 TRP A CA 1
ATOM 942 C C . TRP A 1 115 ? 8.367 4.490 -11.619 1.00 94.19 115 TRP A C 1
ATOM 944 O O . TRP A 1 115 ? 7.201 4.138 -11.445 1.00 94.19 115 TRP A O 1
ATOM 954 N N . GLY A 1 116 ? 9.363 4.029 -10.859 1.00 93.88 116 GLY A N 1
ATOM 955 C CA . GLY A 1 116 ? 9.184 3.087 -9.753 1.00 93.88 116 GLY A CA 1
ATOM 956 C C . GLY A 1 116 ? 8.268 3.646 -8.667 1.00 93.88 116 GLY A C 1
ATOM 957 O O . GLY A 1 116 ? 7.287 3.002 -8.299 1.00 93.88 116 GLY A O 1
ATOM 958 N N . VAL A 1 117 ? 8.503 4.892 -8.237 1.00 94.44 117 VAL A N 1
ATOM 959 C CA . VAL A 1 117 ? 7.649 5.582 -7.253 1.00 94.44 117 VAL A CA 1
ATOM 960 C C . VAL A 1 117 ? 6.202 5.686 -7.743 1.00 94.44 117 VAL A C 1
ATOM 962 O O . VAL A 1 117 ? 5.265 5.464 -6.974 1.00 94.44 117 VAL A O 1
ATOM 965 N N . PHE A 1 118 ? 6.001 5.967 -9.031 1.00 93.56 118 PHE A N 1
ATOM 966 C CA . PHE A 1 118 ? 4.669 6.022 -9.630 1.00 93.56 118 PHE A CA 1
ATOM 967 C C . PHE A 1 118 ? 3.946 4.663 -9.589 1.00 93.56 118 PHE A C 1
ATOM 969 O O . PHE A 1 118 ? 2.774 4.604 -9.211 1.00 93.56 118 PHE A O 1
ATOM 976 N N . ILE A 1 119 ? 4.642 3.565 -9.906 1.00 92.19 119 ILE A N 1
ATOM 977 C CA . ILE A 1 119 ? 4.091 2.202 -9.819 1.00 92.19 119 ILE A CA 1
ATOM 978 C C . ILE A 1 119 ? 3.735 1.840 -8.373 1.00 92.19 119 ILE A C 1
ATOM 980 O O . ILE A 1 119 ? 2.632 1.352 -8.119 1.00 92.19 119 ILE A O 1
ATOM 984 N N . VAL A 1 120 ? 4.637 2.099 -7.421 1.00 92.31 120 VAL A N 1
ATOM 985 C CA . VAL A 1 120 ? 4.403 1.810 -5.997 1.00 92.31 120 VAL A CA 1
ATOM 986 C C . VAL A 1 120 ? 3.198 2.600 -5.479 1.00 92.31 120 VAL A C 1
ATOM 988 O O . VAL A 1 120 ? 2.336 2.038 -4.805 1.00 92.31 120 VAL A O 1
ATOM 991 N N . SER A 1 121 ? 3.076 3.876 -5.852 1.00 93.62 121 SER A N 1
ATOM 992 C CA . SER A 1 121 ? 1.923 4.705 -5.490 1.00 93.62 121 SER A CA 1
ATOM 993 C C . SER A 1 121 ? 0.605 4.124 -6.012 1.00 93.62 121 SER A C 1
ATOM 995 O O . SER A 1 121 ? -0.355 4.001 -5.248 1.00 93.62 121 SER A O 1
ATOM 997 N N . MET A 1 122 ? 0.559 3.686 -7.277 1.00 90.50 122 MET A N 1
ATOM 998 C CA . MET A 1 122 ? -0.626 3.001 -7.804 1.00 90.50 122 MET A CA 1
ATOM 999 C C . MET A 1 122 ? -0.945 1.724 -7.032 1.00 90.50 122 MET A C 1
ATOM 1001 O O . MET A 1 122 ? -2.108 1.495 -6.709 1.00 90.50 122 MET A O 1
ATOM 1005 N N . MET A 1 123 ? 0.063 0.909 -6.710 1.00 90.88 123 MET A N 1
ATOM 1006 C CA . MET A 1 123 ? -0.135 -0.327 -5.954 1.00 90.88 123 MET A CA 1
ATOM 1007 C C . MET A 1 123 ? -0.814 -0.048 -4.606 1.00 90.88 123 MET A C 1
ATOM 1009 O O . MET A 1 123 ? -1.822 -0.681 -4.293 1.00 90.88 123 MET A O 1
ATOM 1013 N N . VAL A 1 124 ? -0.342 0.954 -3.858 1.00 92.50 124 VAL A N 1
ATOM 1014 C CA . VAL A 1 124 ? -0.944 1.362 -2.576 1.00 92.50 124 VAL A CA 1
ATOM 1015 C C . VAL A 1 124 ? -2.399 1.802 -2.747 1.00 92.50 124 VAL A C 1
ATOM 1017 O O . VAL A 1 124 ? -3.263 1.360 -1.994 1.00 92.50 124 VAL A O 1
ATOM 1020 N N . ILE A 1 125 ? -2.703 2.618 -3.761 1.00 91.44 125 ILE A N 1
ATOM 1021 C CA . ILE A 1 125 ? -4.082 3.060 -4.036 1.00 91.44 125 ILE A CA 1
ATOM 1022 C C . ILE A 1 125 ? -4.984 1.861 -4.343 1.00 91.44 125 ILE A C 1
ATOM 1024 O O . ILE A 1 125 ? -6.092 1.765 -3.821 1.00 91.44 125 ILE A O 1
ATOM 1028 N N . THR A 1 126 ? -4.514 0.929 -5.173 1.00 89.00 126 THR A N 1
ATOM 1029 C CA . THR A 1 126 ? -5.303 -0.254 -5.537 1.00 89.00 126 THR A CA 1
ATOM 1030 C C . THR A 1 126 ? -5.564 -1.161 -4.341 1.00 89.00 126 THR A C 1
ATOM 1032 O O . THR A 1 126 ? -6.686 -1.633 -4.188 1.00 89.00 126 THR A O 1
ATOM 1035 N N . LEU A 1 127 ? -4.571 -1.338 -3.462 1.00 91.19 127 LEU A N 1
ATOM 1036 C CA . LEU A 1 127 ? -4.722 -2.077 -2.210 1.00 91.19 127 LEU A CA 1
ATOM 1037 C C . LEU A 1 127 ? -5.740 -1.405 -1.284 1.00 91.19 127 LEU A C 1
ATOM 1039 O O . LEU A 1 127 ? -6.636 -2.076 -0.779 1.00 91.19 127 LEU A O 1
ATOM 1043 N N . ASN A 1 128 ? -5.663 -0.086 -1.113 1.00 91.50 128 ASN A N 1
ATOM 1044 C CA . ASN A 1 128 ? -6.621 0.643 -0.283 1.00 91.50 128 ASN A CA 1
ATOM 1045 C C . ASN A 1 128 ? -8.054 0.496 -0.805 1.00 91.50 128 ASN A C 1
ATOM 1047 O O . ASN A 1 128 ? -8.942 0.174 -0.029 1.00 91.50 128 ASN A O 1
ATOM 1051 N N . ASN A 1 129 ? -8.269 0.630 -2.115 1.00 88.12 129 ASN A N 1
ATOM 1052 C CA . ASN A 1 129 ? -9.601 0.479 -2.709 1.00 88.12 129 ASN A CA 1
ATOM 1053 C C . ASN A 1 129 ? -10.163 -0.943 -2.563 1.00 88.12 129 ASN A C 1
ATOM 1055 O O . ASN A 1 129 ? -11.372 -1.121 -2.486 1.00 88.12 129 ASN A O 1
ATOM 1059 N N . THR A 1 130 ? -9.309 -1.970 -2.558 1.00 87.12 130 THR A N 1
ATOM 1060 C CA . THR A 1 130 ? -9.754 -3.361 -2.349 1.00 87.12 130 THR A CA 1
ATOM 1061 C C . THR A 1 130 ? -10.036 -3.694 -0.890 1.00 87.12 130 THR A C 1
ATOM 1063 O O . THR A 1 130 ? -10.799 -4.612 -0.613 1.00 87.12 130 THR A O 1
ATOM 1066 N N . LEU A 1 131 ? -9.402 -2.966 0.030 1.00 89.19 131 LEU A N 1
ATOM 1067 C CA . LEU A 1 131 ? -9.634 -3.078 1.468 1.00 89.19 131 LEU A CA 1
ATOM 1068 C C . LEU A 1 131 ? -10.777 -2.172 1.937 1.00 89.19 131 LEU A C 1
ATOM 1070 O O . LEU A 1 131 ? -11.239 -2.318 3.067 1.00 89.19 131 LEU A O 1
ATOM 1074 N N . GLU A 1 132 ? -11.221 -1.243 1.089 1.00 89.69 132 GLU A N 1
ATOM 1075 C CA . GLU A 1 132 ? -12.371 -0.397 1.358 1.00 89.69 132 GLU A CA 1
ATOM 1076 C C . GLU A 1 132 ? -13.622 -1.272 1.466 1.00 89.69 132 GLU A C 1
ATOM 1078 O O . GLU A 1 132 ? -14.064 -1.921 0.516 1.00 89.69 132 GLU A O 1
ATOM 1083 N N . THR A 1 133 ? -14.174 -1.308 2.670 1.00 85.69 133 THR A N 1
ATOM 1084 C CA . THR A 1 133 ? -15.368 -2.067 3.010 1.00 85.69 133 THR A CA 1
ATOM 1085 C C . THR A 1 133 ? -16.587 -1.481 2.317 1.00 85.69 133 THR A C 1
ATOM 1087 O O . THR A 1 133 ? -16.797 -0.266 2.262 1.00 85.69 133 THR A O 1
ATOM 1090 N N . SER A 1 134 ? -17.449 -2.359 1.815 1.00 89.81 134 SER A N 1
ATOM 1091 C CA . SER A 1 134 ? -18.720 -1.946 1.234 1.00 89.81 134 SER A CA 1
ATOM 1092 C C . SER A 1 134 ? -19.626 -1.296 2.288 1.00 89.81 134 SER A C 1
ATOM 1094 O O . SER A 1 134 ? -19.543 -1.575 3.485 1.00 89.81 134 SER A O 1
ATOM 1096 N N . ASN A 1 135 ? -20.577 -0.471 1.845 1.00 86.12 135 ASN A N 1
ATOM 1097 C CA . ASN A 1 135 ? -21.540 0.178 2.746 1.00 86.12 135 ASN A CA 1
ATOM 1098 C C . ASN A 1 135 ? -22.308 -0.824 3.629 1.00 86.12 135 ASN A C 1
ATOM 1100 O O . ASN A 1 135 ? -22.676 -0.503 4.756 1.00 86.12 135 ASN A O 1
ATOM 1104 N N . LEU A 1 136 ? -22.566 -2.035 3.124 1.00 88.44 136 LEU A N 1
ATOM 1105 C CA . LEU A 1 136 ? -23.249 -3.087 3.880 1.00 88.44 136 LEU A CA 1
ATOM 1106 C C . LEU A 1 136 ? -22.333 -3.715 4.935 1.00 88.44 136 LEU A C 1
ATOM 1108 O O . LEU A 1 136 ? -22.770 -3.934 6.063 1.00 88.44 136 LEU A O 1
ATOM 1112 N N . GLU A 1 137 ? -21.068 -3.957 4.595 1.00 89.19 137 GLU A N 1
ATOM 1113 C CA . GLU A 1 137 ? -20.064 -4.445 5.545 1.00 89.19 137 GLU A CA 1
ATOM 1114 C C . GLU A 1 137 ? -19.806 -3.420 6.648 1.00 89.19 137 GLU A C 1
ATOM 1116 O O . GLU A 1 137 ? -19.780 -3.792 7.816 1.00 89.19 137 GLU A O 1
ATOM 1121 N N . ASN A 1 138 ? -19.732 -2.128 6.314 1.00 88.50 138 ASN A N 1
ATOM 1122 C CA . ASN A 1 138 ? -19.618 -1.057 7.306 1.00 88.50 138 ASN A CA 1
ATOM 1123 C C . ASN A 1 138 ? -20.793 -1.062 8.287 1.00 88.50 138 ASN A C 1
ATOM 1125 O O . ASN A 1 138 ? -20.589 -1.035 9.502 1.00 88.50 138 ASN A O 1
ATOM 1129 N N . LYS A 1 139 ? -22.026 -1.209 7.788 1.00 86.50 139 LYS A N 1
ATOM 1130 C CA . LYS A 1 139 ? -23.205 -1.357 8.655 1.00 86.50 139 LYS A CA 1
ATOM 1131 C C . LYS A 1 139 ? -23.102 -2.591 9.553 1.00 86.50 139 LYS A C 1
ATOM 1133 O O . LYS A 1 139 ? -23.405 -2.503 10.742 1.00 86.50 139 LYS A O 1
ATOM 1138 N N . ALA A 1 140 ? -22.648 -3.726 9.020 1.00 91.25 140 ALA A N 1
ATOM 1139 C CA . ALA A 1 140 ? -22.447 -4.940 9.807 1.00 91.25 140 ALA A CA 1
ATOM 1140 C C . ALA A 1 140 ? -21.378 -4.751 10.902 1.00 91.25 140 ALA A C 1
ATOM 1142 O O . ALA A 1 140 ? -21.613 -5.137 12.048 1.00 91.25 140 ALA A O 1
ATOM 1143 N N . ILE A 1 141 ? -20.252 -4.102 10.585 1.00 91.12 141 ILE A N 1
ATOM 1144 C CA . ILE A 1 141 ? -19.172 -3.788 11.534 1.00 91.12 141 ILE A CA 1
ATOM 1145 C C . ILE A 1 141 ? -19.706 -2.949 12.694 1.00 91.12 141 ILE A C 1
ATOM 1147 O O . ILE A 1 141 ? -19.490 -3.303 13.855 1.00 91.12 141 ILE A O 1
ATOM 1151 N N . VAL A 1 142 ? -20.470 -1.894 12.405 1.00 89.25 142 VAL A N 1
ATOM 1152 C CA . VAL A 1 142 ? -21.045 -1.036 13.449 1.00 89.25 142 VAL A CA 1
ATOM 1153 C C . VAL A 1 142 ? -22.014 -1.813 14.345 1.00 89.25 142 VAL A C 1
ATOM 1155 O O . VAL A 1 142 ? -22.004 -1.659 15.568 1.00 89.25 142 VAL A O 1
ATOM 1158 N N . VAL A 1 143 ? -22.840 -2.695 13.773 1.00 90.44 143 VAL A N 1
ATOM 1159 C CA . VAL A 1 143 ? -23.741 -3.548 14.566 1.00 90.44 143 VAL A CA 1
ATOM 1160 C C . VAL A 1 143 ? -22.947 -4.479 15.487 1.00 90.44 143 VAL A C 1
ATOM 1162 O O . VAL A 1 143 ? -23.283 -4.598 16.667 1.00 90.44 143 VAL A O 1
ATOM 1165 N N . VAL A 1 144 ? -21.873 -5.098 14.994 1.00 93.06 144 VAL A N 1
ATOM 1166 C CA . VAL A 1 144 ? -21.005 -5.965 15.807 1.00 93.06 144 VAL A CA 1
ATOM 1167 C C . VAL A 1 144 ? -20.336 -5.177 16.940 1.00 93.06 144 VAL A C 1
ATOM 1169 O O . VAL A 1 144 ? -20.373 -5.624 18.089 1.00 93.06 144 VAL A O 1
ATOM 1172 N N . G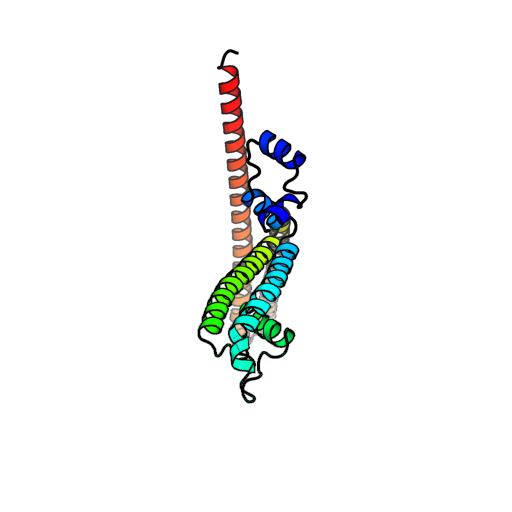LN A 1 145 ? -19.810 -3.981 16.664 1.00 92.50 145 GLN A N 1
ATOM 1173 C CA . GLN A 1 145 ? -19.211 -3.102 17.679 1.00 92.50 145 GLN A CA 1
ATOM 1174 C C . GLN A 1 145 ? -20.217 -2.716 18.773 1.00 92.50 145 GLN A C 1
ATOM 1176 O O . GLN A 1 145 ? -19.914 -2.782 19.968 1.00 92.50 145 GLN A O 1
ATOM 1181 N N . ARG A 1 146 ? -21.462 -2.403 18.395 1.00 89.69 146 ARG A N 1
ATOM 1182 C CA . ARG A 1 146 ? -22.547 -2.125 19.352 1.00 89.69 146 ARG A CA 1
ATOM 1183 C C . ARG A 1 146 ? -22.847 -3.318 20.254 1.00 89.69 146 ARG A C 1
ATOM 1185 O O . ARG A 1 146 ? -23.083 -3.136 21.450 1.00 89.69 146 ARG A O 1
ATOM 1192 N N . LEU A 1 147 ? -22.842 -4.534 19.707 1.00 93.00 147 LEU A N 1
ATOM 1193 C CA . LEU A 1 147 ? -23.052 -5.754 20.490 1.00 93.00 147 LEU A CA 1
ATOM 1194 C C . LEU A 1 147 ? -21.909 -5.991 21.486 1.00 93.00 147 LEU A C 1
ATOM 1196 O O . LEU A 1 147 ? -22.178 -6.334 22.640 1.00 93.00 147 LEU A O 1
ATOM 1200 N N . GLN A 1 148 ? -20.661 -5.761 21.073 1.00 95.12 148 GLN A N 1
ATOM 1201 C CA . GLN A 1 148 ? -19.490 -5.872 21.947 1.00 95.12 148 GLN A CA 1
ATOM 1202 C C . GLN A 1 148 ? -19.570 -4.884 23.114 1.00 95.12 148 GLN A C 1
ATOM 1204 O O . GLN A 1 148 ? -19.550 -5.308 24.269 1.00 95.12 148 GLN A O 1
ATOM 1209 N N . ILE A 1 149 ? -19.799 -3.598 22.837 1.00 93.44 149 ILE A N 1
ATOM 1210 C CA . ILE A 1 149 ? -19.903 -2.562 23.878 1.00 93.44 149 ILE A CA 1
ATOM 1211 C C . ILE A 1 149 ? -21.085 -2.833 24.818 1.00 93.44 149 ILE A C 1
ATOM 1213 O O . ILE A 1 149 ? -20.981 -2.660 26.033 1.00 93.44 149 ILE A O 1
ATOM 1217 N N . LYS A 1 150 ? -22.208 -3.345 24.299 1.00 91.94 150 LYS A N 1
ATOM 1218 C CA . LYS A 1 150 ? -23.340 -3.764 25.139 1.00 91.94 150 LYS A CA 1
ATOM 1219 C C . LYS A 1 150 ? -22.972 -4.903 26.091 1.00 91.94 150 LYS A C 1
ATOM 1221 O O . LYS A 1 150 ? -23.437 -4.906 27.233 1.00 91.94 150 LYS A O 1
ATOM 1226 N N . ASN A 1 151 ? -22.160 -5.860 25.651 1.00 94.81 151 ASN A N 1
ATOM 1227 C CA . ASN A 1 151 ? -21.668 -6.931 26.515 1.00 94.81 151 ASN A CA 1
ATOM 1228 C C . ASN A 1 151 ? -20.672 -6.410 27.558 1.00 94.81 151 ASN A C 1
ATOM 1230 O O . ASN A 1 151 ? -20.796 -6.768 28.729 1.00 94.81 151 ASN A O 1
ATOM 1234 N N . GLU A 1 152 ? -19.766 -5.509 27.183 1.00 94.31 152 GLU A N 1
ATOM 1235 C CA . GLU A 1 152 ? -18.841 -4.865 28.123 1.00 94.31 152 GLU A CA 1
ATOM 1236 C C . GLU A 1 152 ? -19.579 -4.067 29.204 1.00 94.31 152 GLU A C 1
ATOM 1238 O O . GLU A 1 152 ? -19.298 -4.227 30.391 1.00 94.31 152 GLU A O 1
ATOM 1243 N N . MET A 1 153 ? -20.595 -3.279 28.831 1.00 92.56 153 MET A N 1
ATOM 1244 C CA . MET A 1 153 ? -21.433 -2.555 29.795 1.00 92.56 153 MET A CA 1
ATOM 1245 C C . MET A 1 153 ? -22.061 -3.495 30.828 1.00 92.56 153 MET A C 1
ATOM 1247 O O . MET A 1 153 ? -22.053 -3.194 32.023 1.00 92.56 153 MET A O 1
ATOM 1251 N N . LYS A 1 154 ? -22.578 -4.650 30.388 1.00 94.25 154 LYS A N 1
ATOM 1252 C CA . LYS A 1 154 ? -23.143 -5.665 31.291 1.00 94.25 154 LYS A CA 1
ATOM 1253 C C . LYS A 1 154 ? -22.083 -6.238 32.229 1.00 94.25 154 LYS A C 1
ATOM 1255 O O . LYS A 1 154 ? -22.354 -6.397 33.417 1.00 94.25 154 LYS A O 1
ATOM 1260 N N . GLN A 1 155 ? -20.885 -6.520 31.721 1.00 94.81 155 GLN A N 1
ATOM 1261 C CA . GLN A 1 155 ? -19.780 -7.031 32.532 1.00 94.81 155 GLN A CA 1
ATOM 1262 C C . GLN A 1 155 ? -19.321 -6.002 33.571 1.00 94.81 155 GLN A C 1
ATOM 1264 O O . GLN A 1 155 ? -19.248 -6.326 34.756 1.00 94.81 155 GLN A O 1
ATOM 1269 N N . TYR A 1 156 ? -19.092 -4.746 33.176 1.00 93.44 156 TYR A N 1
ATOM 1270 C CA . TYR A 1 156 ? -18.731 -3.680 34.113 1.00 93.44 156 TYR A CA 1
ATOM 1271 C C . TYR A 1 156 ? -19.825 -3.445 35.159 1.00 93.44 156 TYR A C 1
ATOM 1273 O O . TYR A 1 156 ? -19.510 -3.298 36.340 1.00 93.44 156 TYR A O 1
ATOM 1281 N N . ALA A 1 157 ? -21.104 -3.496 34.773 1.00 93.06 157 ALA A N 1
ATOM 1282 C CA . ALA A 1 157 ? -22.217 -3.398 35.716 1.00 93.06 157 ALA A CA 1
ATOM 1283 C C . ALA A 1 157 ? -22.208 -4.552 36.732 1.00 93.06 157 ALA A C 1
ATOM 1285 O O . ALA A 1 157 ? -22.346 -4.316 37.935 1.00 93.06 157 ALA A O 1
ATOM 1286 N N . ALA A 1 158 ? -21.967 -5.785 36.275 1.00 94.62 158 ALA A N 1
ATOM 1287 C CA . ALA A 1 158 ? -21.834 -6.947 37.149 1.00 94.62 158 ALA A CA 1
ATOM 1288 C C . ALA A 1 158 ? -20.646 -6.809 38.117 1.00 94.62 158 ALA A C 1
ATOM 1290 O O . ALA A 1 158 ? -20.783 -7.116 39.305 1.00 94.62 158 ALA A O 1
ATOM 1291 N N . PHE A 1 159 ? -19.500 -6.289 37.660 1.00 93.62 159 PHE A N 1
ATOM 1292 C CA . PHE A 1 159 ? -18.343 -6.029 38.521 1.00 93.62 159 PHE A CA 1
ATOM 1293 C C . PHE A 1 159 ? -18.617 -4.945 39.562 1.00 93.62 159 PHE A C 1
ATOM 1295 O O . PHE A 1 159 ? -18.250 -5.133 40.725 1.00 93.62 159 PHE A O 1
ATOM 1302 N N . VAL A 1 160 ? -19.282 -3.846 39.190 1.00 92.06 160 VAL A N 1
ATOM 1303 C CA . VAL A 1 160 ? -19.691 -2.788 40.130 1.00 92.06 160 VAL A CA 1
ATOM 1304 C C . VAL A 1 160 ? -20.627 -3.357 41.194 1.00 92.06 160 VAL A C 1
ATOM 1306 O O . VAL A 1 160 ? -20.399 -3.140 42.386 1.00 92.06 160 VAL A O 1
ATOM 1309 N N . LEU A 1 161 ? -21.635 -4.133 40.790 1.00 92.38 161 LEU A N 1
ATOM 1310 C CA . LEU A 1 161 ? -22.607 -4.734 41.702 1.00 92.38 161 LEU A CA 1
ATOM 1311 C C . LEU A 1 161 ? -21.944 -5.737 42.655 1.00 92.38 161 LEU A C 1
ATOM 1313 O O . LEU A 1 161 ? -22.068 -5.603 43.871 1.00 92.38 161 LEU A O 1
ATOM 1317 N N . THR A 1 162 ? -21.168 -6.681 42.119 1.00 91.25 162 THR A N 1
ATOM 1318 C CA . THR A 1 162 ? -20.446 -7.698 42.905 1.00 91.25 162 THR A CA 1
ATOM 1319 C C . THR A 1 162 ? -19.493 -7.047 43.901 1.00 91.25 162 THR A C 1
ATOM 1321 O O . THR A 1 162 ? -19.450 -7.420 45.073 1.00 91.25 162 THR A O 1
ATOM 1324 N N . SER A 1 163 ? -18.757 -6.031 43.447 1.00 84.81 163 SER A N 1
ATOM 1325 C CA . SER A 1 163 ? -17.867 -5.234 44.287 1.00 84.81 163 SER A CA 1
ATOM 1326 C C . SER A 1 163 ? -18.653 -4.577 45.428 1.00 84.81 163 SER A C 1
ATOM 1328 O O . SER A 1 163 ? -18.306 -4.743 46.597 1.00 84.81 163 SER A O 1
ATOM 1330 N N . THR A 1 164 ? -19.745 -3.879 45.111 1.00 87.25 164 THR A N 1
ATOM 1331 C CA . THR A 1 164 ? -20.578 -3.165 46.096 1.00 87.25 164 THR A CA 1
ATOM 1332 C C . THR A 1 164 ? -21.158 -4.112 47.146 1.00 87.25 164 THR A C 1
ATOM 1334 O O . THR A 1 164 ? -21.029 -3.857 48.345 1.00 87.25 164 THR A O 1
ATOM 1337 N N . ILE A 1 165 ? -21.724 -5.242 46.710 1.00 88.81 165 ILE A N 1
ATOM 1338 C CA . ILE A 1 165 ? -22.298 -6.264 47.593 1.00 88.81 165 ILE A CA 1
ATOM 1339 C C . ILE A 1 165 ? -21.219 -6.867 48.495 1.00 88.81 165 ILE A C 1
ATOM 1341 O O . ILE A 1 165 ? -21.416 -6.956 49.707 1.00 88.81 165 ILE A O 1
ATOM 1345 N N . LYS A 1 166 ? -20.056 -7.237 47.942 1.00 87.69 166 LYS A N 1
ATOM 1346 C CA . LYS A 1 166 ? -18.943 -7.804 48.720 1.00 87.69 166 LYS A CA 1
ATOM 1347 C C . LYS A 1 166 ? -18.510 -6.864 49.847 1.00 87.69 166 LYS A C 1
ATOM 1349 O O . LYS A 1 166 ? -18.312 -7.313 50.973 1.00 87.69 166 LYS A O 1
ATOM 1354 N N . THR A 1 167 ? -18.421 -5.566 49.574 1.00 83.12 167 THR A N 1
ATOM 1355 C CA . THR A 1 167 ? -18.071 -4.564 50.592 1.00 83.12 167 THR A CA 1
ATOM 1356 C C . THR A 1 167 ? -19.147 -4.404 51.651 1.00 83.12 167 THR A C 1
ATOM 1358 O O . THR A 1 167 ? -18.822 -4.341 52.835 1.00 83.12 167 THR A O 1
ATOM 1361 N N . TYR A 1 168 ? -20.420 -4.392 51.259 1.00 85.88 168 TYR A N 1
ATOM 1362 C CA . TYR A 1 168 ? -21.526 -4.348 52.214 1.00 85.88 168 TYR A CA 1
ATOM 1363 C C . TYR A 1 168 ? -21.517 -5.567 53.155 1.00 85.88 168 TYR A C 1
ATOM 1365 O O . TYR A 1 168 ? -21.613 -5.414 54.374 1.00 85.88 168 TYR A O 1
ATOM 1373 N N . LEU A 1 169 ? -21.310 -6.772 52.610 1.00 87.25 169 LEU A N 1
ATOM 1374 C CA . LEU A 1 169 ? -21.228 -8.010 53.391 1.00 87.25 169 LEU A CA 1
ATOM 1375 C C . LEU A 1 169 ? -20.019 -8.038 54.339 1.00 87.25 169 LEU A C 1
ATOM 1377 O O . LEU A 1 169 ? -20.158 -8.453 55.489 1.00 87.25 169 LEU A O 1
ATOM 1381 N N . LEU A 1 170 ? -18.847 -7.574 53.894 1.00 83.50 170 LEU A N 1
ATOM 1382 C CA . LEU A 1 170 ? -17.647 -7.486 54.738 1.00 83.50 170 LEU A CA 1
ATOM 1383 C C . LEU A 1 170 ? -17.806 -6.457 55.867 1.00 83.50 170 LEU A C 1
ATOM 1385 O O . LEU A 1 170 ? -17.330 -6.694 56.976 1.00 83.50 170 LEU A O 1
ATOM 1389 N N . ASN A 1 171 ? -18.517 -5.353 55.614 1.00 81.38 171 ASN A N 1
ATOM 1390 C CA . ASN A 1 171 ? -18.830 -4.358 56.640 1.00 81.38 171 ASN A CA 1
ATOM 1391 C C . ASN A 1 171 ? -19.763 -4.942 57.712 1.00 81.38 171 ASN A C 1
ATOM 1393 O O . ASN A 1 171 ? -19.548 -4.738 58.903 1.00 81.38 171 ASN A O 1
ATOM 1397 N N . ARG A 1 172 ? -20.761 -5.736 57.295 1.00 83.81 172 ARG A N 1
ATOM 1398 C CA . ARG A 1 172 ? -21.683 -6.427 58.209 1.00 83.81 172 ARG A CA 1
ATOM 1399 C C . ARG A 1 172 ? -20.981 -7.478 59.077 1.00 83.81 172 ARG A C 1
ATOM 1401 O O . ARG A 1 172 ? -21.363 -7.652 60.226 1.00 83.81 172 ARG A O 1
ATOM 1408 N N . LYS A 1 173 ? -19.954 -8.159 58.556 1.00 83.19 173 LYS A N 1
ATOM 1409 C CA . LYS A 1 173 ? -19.143 -9.135 59.310 1.00 83.19 173 LYS A CA 1
ATOM 1410 C C . LYS A 1 173 ? -18.069 -8.500 60.214 1.00 83.19 173 LYS A C 1
ATOM 1412 O O . LYS A 1 173 ? -17.293 -9.242 60.799 1.00 83.19 173 LYS A O 1
ATOM 1417 N N . GLN A 1 174 ? -17.981 -7.164 60.299 1.00 75.12 174 GLN A N 1
ATOM 1418 C CA . GLN A 1 174 ? -16.950 -6.417 61.052 1.00 75.12 174 GLN A CA 1
ATOM 1419 C C . GLN A 1 174 ? -15.482 -6.769 60.705 1.00 75.12 174 GLN A C 1
ATOM 1421 O O . GLN A 1 174 ? -14.561 -6.336 61.387 1.00 75.12 174 GLN A O 1
ATOM 1426 N N . GLN A 1 175 ? -15.228 -7.469 59.594 1.00 73.56 175 GLN A N 1
ATOM 1427 C CA . GLN A 1 175 ? -13.887 -7.864 59.125 1.00 73.56 175 GLN A CA 1
ATOM 1428 C C . GLN A 1 175 ? -13.246 -6.822 58.184 1.00 73.56 175 GLN A C 1
ATOM 1430 O O . GLN A 1 175 ? -12.369 -7.139 57.380 1.00 73.56 175 GLN A O 1
ATOM 1435 N N . LEU A 1 176 ? -13.722 -5.575 58.212 1.00 72.38 176 LEU A N 1
ATOM 1436 C CA . LEU A 1 176 ? -13.388 -4.568 57.207 1.00 72.38 176 LEU A CA 1
ATOM 1437 C C . LEU A 1 176 ? -12.214 -3.681 57.654 1.00 72.38 176 LEU A C 1
ATOM 1439 O O . LEU A 1 176 ? -12.396 -2.673 58.334 1.00 72.38 176 LEU A O 1
ATOM 1443 N N . THR A 1 177 ? -10.999 -4.034 57.230 1.00 78.62 177 THR A N 1
ATOM 1444 C CA . THR A 1 177 ? -9.782 -3.237 57.470 1.00 78.62 177 THR A CA 1
ATOM 1445 C C . THR A 1 177 ? -9.800 -1.918 56.679 1.00 78.62 177 THR A C 1
ATOM 1447 O O . THR A 1 177 ? -10.274 -1.868 55.538 1.00 78.62 177 THR A O 1
ATOM 1450 N N . LYS A 1 178 ? -9.245 -0.832 57.249 1.00 77.88 178 LYS A N 1
ATOM 1451 C CA . LYS A 1 178 ? -9.180 0.504 56.611 1.00 77.88 178 LYS A CA 1
ATOM 1452 C C . LYS A 1 178 ? -8.481 0.482 55.241 1.00 77.88 178 LYS A C 1
ATOM 1454 O O . LYS A 1 178 ? -8.984 1.094 54.298 1.00 77.88 178 LYS A O 1
ATOM 1459 N N . ASP A 1 179 ? -7.393 -0.276 55.103 1.00 79.19 179 ASP A N 1
ATOM 1460 C CA . ASP A 1 179 ? -6.666 -0.417 53.831 1.00 79.19 179 ASP A CA 1
ATOM 1461 C C . ASP A 1 179 ? -7.496 -1.132 52.762 1.00 79.19 179 ASP A C 1
ATOM 1463 O O . ASP A 1 179 ? -7.544 -0.704 51.606 1.00 79.19 179 ASP A O 1
ATOM 1467 N N . PHE A 1 180 ? -8.249 -2.160 53.165 1.00 78.50 180 PHE A N 1
ATOM 1468 C CA . PHE A 1 180 ? -9.144 -2.898 52.276 1.00 78.50 180 PHE A CA 1
ATOM 1469 C C . PHE A 1 180 ? -10.280 -2.003 51.756 1.00 78.50 180 PHE A C 1
ATOM 1471 O O . PHE A 1 180 ? -10.627 -2.048 50.574 1.00 78.50 180 PHE A O 1
ATOM 1478 N N . LYS A 1 181 ? -10.808 -1.110 52.606 1.00 78.50 181 LYS A N 1
ATOM 1479 C CA . LYS A 1 181 ? -11.805 -0.097 52.221 1.00 78.50 181 LYS A CA 1
ATOM 1480 C C . LYS A 1 181 ? -11.261 0.884 51.177 1.00 78.50 181 LYS A C 1
ATOM 1482 O O . LYS A 1 181 ? -11.972 1.218 50.229 1.00 78.50 181 LYS A O 1
ATOM 1487 N N . LYS A 1 182 ? -10.006 1.326 51.320 1.00 82.56 182 LYS A N 1
ATOM 1488 C CA . LYS A 1 182 ? -9.351 2.248 50.376 1.00 82.56 182 LYS A CA 1
ATOM 1489 C C . LYS A 1 182 ? -9.097 1.581 49.020 1.00 82.56 182 LYS A C 1
ATOM 1491 O O . LYS A 1 182 ? -9.470 2.141 47.991 1.00 82.56 182 LYS A O 1
ATOM 1496 N N . GLN A 1 183 ? -8.546 0.365 49.013 1.00 84.19 183 GLN A N 1
ATOM 1497 C CA . GLN A 1 183 ? -8.347 -0.416 47.782 1.00 84.19 183 GLN A CA 1
ATOM 1498 C C . GLN A 1 183 ? -9.671 -0.683 47.057 1.00 84.19 183 GLN A C 1
ATOM 1500 O O . GLN A 1 183 ? -9.760 -0.569 45.833 1.00 84.19 183 GLN A O 1
ATOM 1505 N N . PHE A 1 184 ? -10.726 -0.974 47.818 1.00 82.88 184 PHE A N 1
ATOM 1506 C CA . PHE A 1 184 ? -12.059 -1.165 47.276 1.00 82.88 184 PHE A CA 1
ATOM 1507 C C . PHE A 1 184 ? -12.613 0.091 46.593 1.00 82.88 184 PHE A C 1
ATOM 1509 O O . PHE A 1 184 ? -13.105 0.007 45.471 1.00 82.88 184 PHE A O 1
ATOM 1516 N N . GLN A 1 185 ? -12.521 1.256 47.241 1.00 83.19 185 GLN A N 1
ATOM 1517 C CA . GLN A 1 185 ? -13.007 2.516 46.670 1.00 83.19 185 GLN A CA 1
ATOM 1518 C C . GLN A 1 185 ? -12.316 2.851 45.347 1.00 83.19 185 GLN A C 1
ATOM 1520 O O . GLN A 1 185 ? -12.977 3.303 44.414 1.00 83.19 185 GLN A O 1
ATOM 1525 N N . ILE A 1 186 ? -11.011 2.590 45.246 1.00 87.00 186 ILE A N 1
ATOM 1526 C CA . ILE A 1 186 ? -10.249 2.782 44.008 1.00 87.00 186 ILE A CA 1
ATOM 1527 C C . ILE A 1 186 ? -10.775 1.846 42.914 1.00 87.00 186 ILE A C 1
ATOM 1529 O O . ILE A 1 186 ? -11.118 2.301 41.823 1.00 87.00 186 ILE A O 1
ATOM 1533 N N . LYS A 1 187 ? -10.917 0.551 43.218 1.00 88.25 187 LYS A N 1
ATOM 1534 C CA . LYS A 1 187 ? -11.405 -0.457 42.266 1.00 88.25 187 LYS A CA 1
ATOM 1535 C C . LYS A 1 187 ? -12.853 -0.197 41.821 1.00 88.25 187 LYS A C 1
ATOM 1537 O O . LYS A 1 187 ? -13.166 -0.323 40.642 1.00 88.25 187 LYS A O 1
ATOM 1542 N N . LEU A 1 188 ? -13.726 0.227 42.733 1.00 88.19 188 LEU A N 1
ATOM 1543 C CA . LEU A 1 188 ? -15.107 0.594 42.416 1.00 88.19 188 LEU A CA 1
ATOM 1544 C C . LEU A 1 188 ? -15.170 1.839 41.521 1.00 88.19 188 LEU A C 1
ATOM 1546 O O . LEU A 1 188 ? -15.883 1.830 40.521 1.00 88.19 188 LEU A O 1
ATOM 1550 N N . ARG A 1 189 ? -14.403 2.891 41.845 1.00 89.69 189 ARG A N 1
ATOM 1551 C CA . ARG A 1 189 ? -14.307 4.091 40.997 1.00 89.69 189 ARG A CA 1
ATOM 1552 C C . ARG A 1 189 ? -13.805 3.746 39.599 1.00 89.69 189 ARG A C 1
ATOM 1554 O O . ARG A 1 189 ? -14.351 4.266 38.634 1.00 89.69 189 ARG A O 1
ATOM 1561 N N . PHE A 1 190 ? -12.834 2.841 39.492 1.00 92.50 190 PHE A N 1
ATOM 1562 C CA . PHE A 1 190 ? -12.347 2.343 38.209 1.00 92.50 190 PHE A CA 1
ATOM 1563 C C . PHE A 1 190 ? -13.458 1.657 37.398 1.00 92.50 190 PHE A C 1
ATOM 1565 O O . PHE A 1 190 ? -13.713 2.061 36.268 1.00 92.50 190 PHE A O 1
ATOM 1572 N N . TYR A 1 191 ? -14.185 0.689 37.968 1.00 89.50 191 TYR A N 1
ATOM 1573 C CA . TYR A 1 191 ? -15.266 0.010 37.236 1.00 89.50 191 TYR A CA 1
ATOM 1574 C C . TYR A 1 191 ? -16.437 0.937 36.881 1.00 89.50 191 TYR A C 1
ATOM 1576 O O . TYR A 1 191 ? -16.990 0.825 35.791 1.00 89.50 191 TYR A O 1
ATOM 1584 N N . LEU A 1 192 ? -16.792 1.882 37.758 1.00 90.75 192 LEU A N 1
ATOM 1585 C CA . LEU A 1 192 ? -17.795 2.911 37.459 1.00 90.75 192 LEU A CA 1
ATOM 1586 C C . LEU A 1 192 ? -17.351 3.824 36.313 1.00 90.75 192 LEU A C 1
ATOM 1588 O O . LEU A 1 192 ? -18.160 4.178 35.457 1.00 90.75 192 LEU A O 1
ATOM 1592 N N . HIS A 1 193 ? -16.072 4.194 36.285 1.00 93.62 193 HIS A N 1
ATOM 1593 C CA . HIS A 1 193 ? -15.505 4.991 35.207 1.00 93.62 193 HIS A CA 1
ATOM 1594 C C . HIS A 1 193 ? -15.550 4.238 33.871 1.00 93.62 193 HIS A C 1
ATOM 1596 O O . HIS A 1 193 ? -16.032 4.795 32.887 1.00 93.62 193 HIS A O 1
ATOM 1602 N N . GLN A 1 194 ? -15.149 2.962 33.849 1.00 93.25 194 GLN A N 1
ATOM 1603 C CA . GLN A 1 194 ? -15.225 2.126 32.643 1.00 93.25 194 GLN A CA 1
ATOM 1604 C C . GLN A 1 194 ? -16.664 1.925 32.162 1.00 93.25 194 GLN A C 1
ATOM 1606 O O . GLN A 1 194 ? -16.933 2.036 30.970 1.00 93.25 194 GLN A O 1
ATOM 1611 N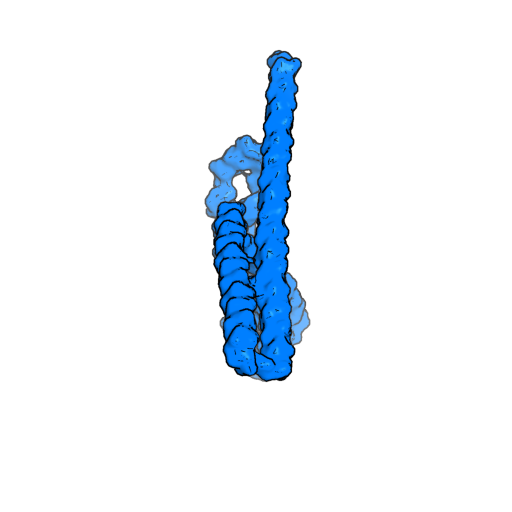 N . LEU A 1 195 ? -17.613 1.725 33.080 1.00 92.44 195 LEU A N 1
ATOM 1612 C CA . LEU A 1 195 ? -19.034 1.657 32.746 1.00 92.44 195 LEU A CA 1
ATOM 1613 C C . LEU A 1 195 ? -19.520 2.961 32.102 1.00 92.44 195 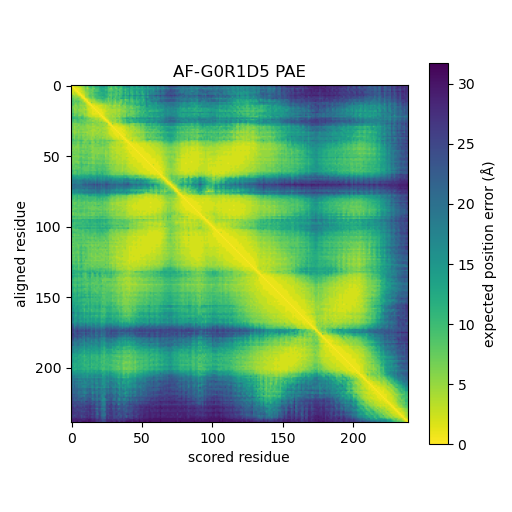LEU A C 1
ATOM 1615 O O . LEU A 1 195 ? -20.213 2.921 31.088 1.00 92.44 195 LEU A O 1
ATOM 1619 N N . LYS A 1 196 ? -19.135 4.115 32.658 1.00 93.62 196 LYS A N 1
ATOM 1620 C CA . LYS A 1 196 ? -19.493 5.429 32.108 1.0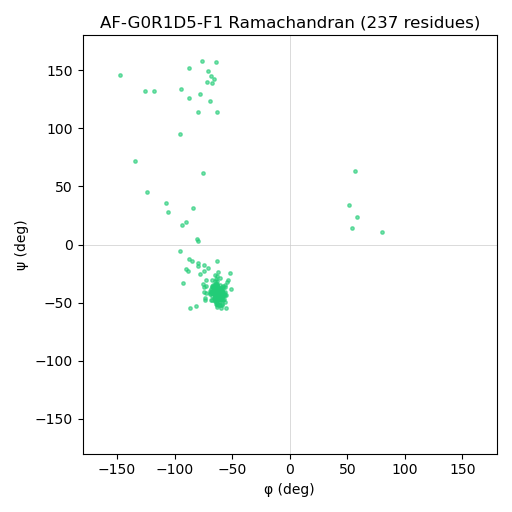0 93.62 196 LYS A CA 1
ATOM 1621 C C . LYS A 1 196 ? -18.885 5.651 30.718 1.00 93.62 196 LYS A C 1
ATOM 1623 O O . LYS A 1 196 ? -19.557 6.214 29.857 1.00 93.62 196 LYS A O 1
ATOM 1628 N N . ILE A 1 197 ? -17.646 5.206 30.488 1.00 94.25 197 ILE A N 1
ATOM 1629 C CA . ILE A 1 197 ? -17.011 5.246 29.162 1.00 94.25 197 ILE A CA 1
ATOM 1630 C C . ILE A 1 197 ? -17.782 4.372 28.177 1.00 94.25 197 ILE A C 1
ATOM 1632 O O . ILE A 1 197 ? -18.175 4.869 27.127 1.00 94.25 197 ILE A O 1
ATOM 1636 N N . ALA A 1 198 ? -18.059 3.116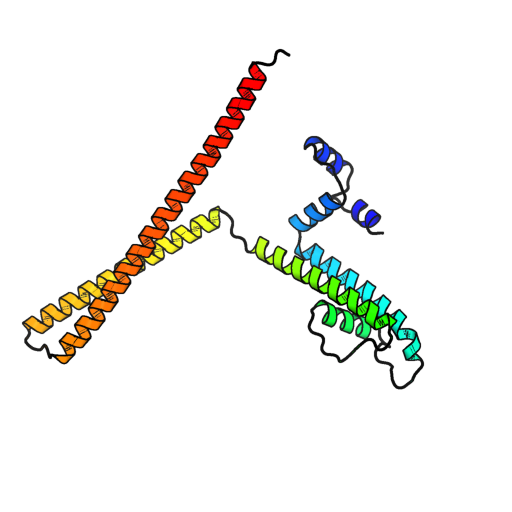 28.530 1.00 91.00 198 ALA A N 1
ATOM 1637 C CA . ALA A 1 198 ? -18.781 2.191 27.662 1.00 91.00 198 ALA A CA 1
ATOM 1638 C C . ALA A 1 198 ? -20.197 2.703 27.326 1.00 91.00 198 ALA A C 1
ATOM 1640 O O . ALA A 1 198 ? -20.641 2.616 26.184 1.00 91.00 198 ALA A O 1
ATOM 1641 N N . GLN A 1 199 ? -20.888 3.324 28.290 1.00 91.50 199 GLN A N 1
ATOM 1642 C CA . GLN A 1 199 ? -22.174 3.992 28.054 1.00 91.50 199 GLN A CA 1
ATOM 1643 C C . GLN A 1 199 ? -22.058 5.171 27.089 1.00 91.50 199 GLN A C 1
ATOM 1645 O O . GLN A 1 199 ? -22.906 5.332 26.212 1.00 91.50 199 GLN A O 1
ATOM 1650 N N . ARG A 1 200 ? -21.019 5.998 27.246 1.00 92.31 200 ARG A N 1
ATOM 1651 C CA . ARG A 1 200 ? -20.767 7.121 26.344 1.00 92.31 200 ARG A CA 1
ATOM 1652 C C . ARG A 1 200 ? -20.481 6.626 24.928 1.00 92.31 200 ARG A C 1
ATOM 1654 O O . ARG A 1 200 ? -21.136 7.090 24.009 1.00 92.31 200 ARG A O 1
ATOM 1661 N N . GLN A 1 201 ? -19.607 5.633 24.773 1.00 91.62 201 GLN A N 1
ATOM 1662 C CA . GLN A 1 201 ? -19.302 5.015 23.479 1.00 91.62 201 GLN A CA 1
ATOM 1663 C C . GLN A 1 201 ? -20.553 4.434 22.811 1.00 91.62 201 GLN A C 1
ATOM 1665 O O . GLN A 1 201 ? -20.771 4.642 21.622 1.00 91.62 201 GLN A O 1
ATOM 1670 N N . TYR A 1 202 ? -21.412 3.749 23.572 1.00 89.50 202 TYR A N 1
ATOM 1671 C CA . TYR A 1 202 ? -22.671 3.223 23.048 1.00 89.50 202 TYR A CA 1
ATOM 1672 C C . TYR A 1 202 ? -23.609 4.329 22.545 1.00 89.50 202 TYR A C 1
ATOM 1674 O O . TYR A 1 202 ? -24.229 4.180 21.491 1.00 89.50 202 TYR A O 1
ATOM 1682 N N . ARG A 1 203 ? -23.720 5.434 23.292 1.00 88.00 203 ARG A N 1
ATOM 1683 C CA . ARG A 1 203 ? -24.551 6.578 22.901 1.00 88.00 203 ARG A CA 1
ATOM 1684 C C . ARG A 1 203 ? -23.986 7.285 21.673 1.00 88.00 203 ARG A C 1
ATOM 1686 O O . ARG A 1 203 ? -24.731 7.485 20.724 1.00 88.00 203 ARG A O 1
ATOM 1693 N N . ASP A 1 204 ? -22.689 7.575 21.667 1.00 88.50 204 ASP A N 1
ATOM 1694 C CA . ASP A 1 204 ? -22.028 8.284 20.571 1.00 88.50 204 ASP A CA 1
ATOM 1695 C C . ASP A 1 204 ? -22.165 7.484 19.252 1.00 88.50 204 ASP A C 1
ATOM 1697 O O . ASP A 1 204 ? -22.603 8.033 18.246 1.00 88.50 204 ASP A O 1
ATOM 1701 N N . MET A 1 205 ? -21.971 6.155 19.280 1.00 84.00 205 MET A N 1
ATOM 1702 C CA . MET A 1 205 ? -22.251 5.281 18.123 1.00 84.00 205 MET A CA 1
ATOM 1703 C C . MET A 1 205 ? -23.731 5.254 17.711 1.00 84.00 205 MET A C 1
ATOM 1705 O O . MET A 1 205 ? -24.054 4.906 16.575 1.00 84.00 205 MET A O 1
ATOM 1709 N N . THR A 1 206 ? -24.659 5.505 18.639 1.00 80.38 206 THR A N 1
ATOM 1710 C CA . THR A 1 206 ? -26.099 5.553 18.343 1.00 80.38 206 THR A CA 1
ATOM 1711 C C . THR A 1 206 ? -26.446 6.823 17.583 1.00 80.38 206 THR A C 1
ATOM 1713 O O . THR A 1 206 ? -27.092 6.741 16.537 1.00 80.38 206 THR A O 1
ATOM 1716 N N . ASP A 1 207 ? -25.952 7.956 18.073 1.00 80.12 207 ASP A N 1
ATOM 1717 C CA . ASP A 1 207 ? -26.168 9.273 17.482 1.00 80.12 207 ASP A CA 1
ATOM 1718 C C . ASP A 1 207 ? -25.541 9.372 16.080 1.00 80.12 207 ASP A C 1
ATOM 1720 O O . ASP A 1 207 ? -26.165 9.922 15.168 1.00 80.12 207 ASP A O 1
ATOM 1724 N N . GLU A 1 208 ? -24.362 8.773 15.873 1.00 78.94 208 GLU A N 1
ATOM 1725 C CA . GLU A 1 208 ? -23.658 8.758 14.582 1.00 78.94 208 GLU A CA 1
ATOM 1726 C C . GLU A 1 208 ? -24.446 8.006 13.490 1.00 78.94 208 GLU A C 1
ATOM 1728 O O . GLU A 1 208 ? -24.689 8.550 12.413 1.00 78.94 208 GLU A O 1
ATOM 1733 N N . ASN A 1 209 ? -24.988 6.814 13.776 1.00 74.81 209 ASN A N 1
ATOM 1734 C CA . ASN A 1 209 ? -25.822 6.119 12.779 1.00 74.81 209 ASN A CA 1
ATOM 1735 C C . ASN A 1 209 ? -27.139 6.848 12.496 1.00 74.81 209 ASN A C 1
ATOM 1737 O O . ASN A 1 209 ? -27.613 6.821 11.364 1.00 74.81 209 ASN A O 1
ATOM 1741 N N . LEU A 1 210 ? -27.758 7.470 13.507 1.00 74.00 210 LEU A N 1
ATOM 1742 C CA . LEU A 1 210 ? -28.974 8.262 13.298 1.00 74.00 210 LEU A CA 1
ATOM 1743 C C . LEU A 1 210 ? -28.694 9.459 12.382 1.00 74.00 210 LEU A C 1
ATOM 1745 O O . LEU A 1 210 ? -29.510 9.784 11.519 1.00 74.00 210 LEU A O 1
ATOM 1749 N N . THR A 1 211 ? -27.534 10.102 12.542 1.00 72.44 211 THR A N 1
ATOM 1750 C CA . THR A 1 211 ? -27.120 11.195 11.657 1.00 72.44 211 THR A CA 1
ATOM 1751 C C . THR A 1 211 ? -26.826 10.706 10.243 1.00 72.44 211 THR A C 1
ATOM 1753 O O . THR A 1 211 ? -27.279 11.355 9.299 1.00 72.44 211 THR A O 1
ATOM 1756 N N . GLU A 1 212 ? -26.167 9.556 10.071 1.00 76.62 212 GLU A N 1
ATOM 1757 C CA . GLU A 1 212 ? -25.967 8.946 8.748 1.00 76.62 212 GLU A CA 1
ATOM 1758 C C . GLU A 1 212 ? -27.290 8.599 8.049 1.00 76.62 212 GLU A C 1
ATOM 1760 O O . GLU A 1 212 ? -27.484 8.960 6.886 1.00 76.62 212 GLU A O 1
ATOM 1765 N N . GLU A 1 213 ? -28.235 7.963 8.749 1.00 77.25 213 GLU A N 1
ATOM 1766 C CA . GLU A 1 213 ? -29.545 7.614 8.183 1.00 77.25 213 GLU A CA 1
ATOM 1767 C C . GLU A 1 213 ? -30.344 8.858 7.769 1.00 77.25 213 GLU A C 1
ATOM 1769 O O . GLU A 1 213 ? -30.949 8.880 6.693 1.00 77.25 213 GLU A O 1
ATOM 1774 N N . MET A 1 214 ? -30.307 9.933 8.566 1.00 72.25 214 MET A N 1
ATOM 1775 C CA . MET A 1 214 ? -30.935 11.203 8.188 1.00 72.25 214 MET A CA 1
ATOM 1776 C C . MET A 1 214 ? -30.284 11.832 6.948 1.00 72.25 214 MET A C 1
ATOM 1778 O O . MET A 1 214 ? -30.988 12.367 6.087 1.00 72.25 214 MET A O 1
ATOM 1782 N N . LEU A 1 215 ? -28.959 11.746 6.822 1.00 78.50 215 LEU A N 1
ATOM 1783 C CA . LEU A 1 215 ? -28.215 12.246 5.662 1.00 78.50 215 LEU A CA 1
ATOM 1784 C C . LEU A 1 215 ? -28.571 11.475 4.385 1.00 78.50 215 LEU A C 1
ATOM 1786 O O . LEU A 1 215 ? -28.764 12.076 3.322 1.00 78.50 215 LEU A O 1
ATOM 1790 N N . ASP A 1 216 ? -28.706 10.153 4.482 1.00 80.06 216 ASP A N 1
ATOM 1791 C CA . ASP A 1 216 ? -29.133 9.310 3.367 1.00 80.06 216 ASP A CA 1
ATOM 1792 C C . ASP A 1 216 ? -30.579 9.608 2.950 1.00 80.06 216 ASP A C 1
ATOM 1794 O O . ASP A 1 216 ? -30.856 9.757 1.754 1.00 80.06 216 ASP A O 1
ATOM 1798 N N . LEU A 1 217 ? -31.492 9.811 3.907 1.00 80.44 217 LEU A N 1
ATOM 1799 C CA . LEU A 1 217 ? -32.863 10.243 3.617 1.00 80.44 217 LEU A CA 1
ATOM 1800 C C . LEU A 1 217 ? -32.902 11.609 2.920 1.00 80.44 217 LEU A C 1
ATOM 1802 O O . LEU A 1 217 ? -33.639 11.776 1.946 1.00 80.44 217 LEU A O 1
ATOM 1806 N N . GLN A 1 218 ? -32.071 12.567 3.340 1.00 83.31 218 GLN A N 1
ATOM 1807 C CA . GLN A 1 218 ? -31.955 13.866 2.670 1.00 83.31 218 GLN A CA 1
ATOM 1808 C C . GLN A 1 218 ? -31.424 13.737 1.236 1.00 83.31 218 GLN A C 1
ATOM 1810 O O . GLN A 1 218 ? -31.955 14.370 0.320 1.00 83.31 218 GLN A O 1
ATOM 1815 N N . LYS A 1 219 ? -30.410 12.891 0.999 1.00 83.25 219 LYS A N 1
ATOM 1816 C CA . LYS A 1 219 ? -29.900 12.616 -0.358 1.00 83.25 219 LYS A CA 1
ATOM 1817 C C . LYS A 1 219 ? -30.977 11.993 -1.247 1.00 83.25 219 LYS A C 1
ATOM 1819 O O . LYS A 1 219 ? -31.102 12.382 -2.411 1.00 83.25 219 LYS A O 1
ATOM 1824 N N . VAL A 1 220 ? -31.767 11.058 -0.717 1.00 81.62 220 VAL A N 1
ATOM 1825 C CA . VAL A 1 220 ? -32.887 10.433 -1.438 1.00 81.62 220 VAL A CA 1
ATOM 1826 C C . VAL A 1 220 ? -33.976 11.459 -1.742 1.00 81.62 220 VAL A C 1
ATOM 1828 O O . VAL A 1 220 ? -34.396 11.565 -2.894 1.00 81.62 220 VAL A O 1
ATOM 1831 N N . GLN A 1 221 ? -34.378 12.280 -0.769 1.00 82.69 221 GLN A N 1
ATOM 1832 C CA . GLN A 1 221 ? -35.350 13.353 -0.993 1.00 82.69 221 GLN A CA 1
ATOM 1833 C C . GLN A 1 221 ? -34.874 14.351 -2.054 1.00 82.69 221 GLN A C 1
ATOM 1835 O O . GLN A 1 221 ? -35.658 14.744 -2.917 1.00 82.69 221 GLN A O 1
ATOM 1840 N N . LYS A 1 222 ? -33.582 14.702 -2.056 1.00 83.62 222 LYS A N 1
ATOM 1841 C CA . LYS A 1 222 ? -32.984 15.593 -3.059 1.00 83.62 222 LYS A CA 1
ATOM 1842 C C . LYS A 1 222 ? -32.965 14.974 -4.461 1.00 83.62 222 LYS A C 1
ATOM 1844 O O . LYS A 1 222 ? -33.214 15.671 -5.440 1.00 83.62 222 LYS A O 1
ATOM 1849 N N . LYS A 1 223 ? -32.719 13.664 -4.581 1.00 82.06 223 LYS A N 1
ATOM 1850 C CA . LYS A 1 223 ? -32.855 12.952 -5.865 1.00 82.06 223 LYS A CA 1
ATOM 1851 C C . LYS A 1 223 ? -34.313 12.906 -6.333 1.00 82.06 223 LYS A C 1
ATOM 1853 O O . LYS A 1 223 ? -34.574 13.139 -7.508 1.00 82.06 223 LYS A O 1
ATOM 1858 N N . ILE A 1 224 ? -35.266 12.658 -5.431 1.00 78.81 224 ILE A N 1
ATOM 1859 C CA . ILE A 1 224 ? -36.702 12.637 -5.756 1.00 78.81 224 ILE A CA 1
ATOM 1860 C C . ILE A 1 224 ? -37.186 14.020 -6.210 1.00 78.81 224 ILE A C 1
ATOM 1862 O O . ILE A 1 224 ? -37.940 14.104 -7.180 1.00 78.81 224 ILE A O 1
ATOM 1866 N N . SER A 1 225 ? -36.753 15.103 -5.555 1.00 73.75 225 SER A N 1
ATOM 1867 C CA . SER A 1 225 ? -37.123 16.463 -5.963 1.00 73.75 225 SER A CA 1
ATOM 1868 C C . SER A 1 225 ? -36.545 16.821 -7.331 1.00 73.75 225 SER A C 1
ATOM 1870 O O . SER A 1 225 ? -37.279 17.336 -8.167 1.00 73.75 225 SER A O 1
ATOM 1872 N N . GLN A 1 226 ? -35.291 16.452 -7.614 1.00 74.00 226 GLN A N 1
ATOM 1873 C CA . GLN A 1 226 ? -34.699 16.618 -8.945 1.00 74.00 226 GLN A CA 1
ATOM 1874 C C . GLN A 1 226 ? -35.492 15.862 -10.018 1.00 74.00 226 GLN A C 1
ATOM 1876 O O 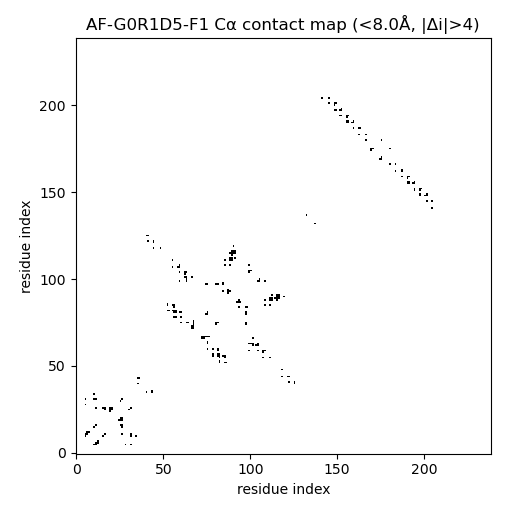. GLN A 1 226 ? -35.846 16.451 -11.034 1.00 74.00 226 GLN A O 1
ATOM 1881 N N . VAL A 1 227 ? -35.841 14.592 -9.784 1.00 74.69 227 VAL A N 1
ATOM 1882 C CA . VAL A 1 227 ? -36.638 13.791 -10.732 1.00 74.69 227 VAL A CA 1
ATOM 1883 C C . VAL A 1 227 ? -38.032 14.391 -10.954 1.00 74.69 227 VAL A C 1
ATOM 1885 O O . VAL A 1 227 ? -38.494 14.432 -12.093 1.00 74.69 227 VAL A O 1
ATOM 1888 N N . LYS A 1 228 ? -38.694 14.900 -9.904 1.00 73.75 228 LYS A N 1
ATOM 1889 C CA . LYS A 1 228 ? -39.971 15.620 -10.048 1.00 73.75 228 LYS A CA 1
ATOM 1890 C C . LYS A 1 228 ? -39.814 16.889 -10.889 1.00 73.75 228 LYS A C 1
ATOM 1892 O O . LYS A 1 228 ? -40.629 17.098 -11.781 1.00 73.75 228 LYS A O 1
ATOM 1897 N N . SER A 1 229 ? -38.764 17.682 -10.672 1.00 64.81 229 SER A N 1
ATOM 1898 C CA . SER A 1 229 ? -38.490 18.875 -11.483 1.00 64.81 229 SER A CA 1
ATOM 1899 C C . SER A 1 229 ? -38.255 18.533 -12.956 1.00 64.81 229 SER A C 1
ATOM 1901 O O . SER A 1 229 ? -38.815 19.196 -13.821 1.00 64.81 229 SER A O 1
ATOM 1903 N N . TYR A 1 230 ? -37.508 17.464 -13.259 1.00 64.31 230 TYR A N 1
ATOM 1904 C CA . TYR A 1 230 ? -37.323 17.003 -14.642 1.00 64.31 230 TYR A CA 1
ATOM 1905 C C . TYR A 1 230 ? -38.635 16.546 -15.293 1.00 64.31 230 TYR A C 1
ATOM 1907 O O . TYR A 1 230 ? -38.869 16.859 -16.457 1.00 64.31 230 TYR A O 1
ATOM 1915 N N . LYS A 1 231 ? -39.512 15.860 -14.546 1.00 62.78 231 LYS A N 1
ATOM 1916 C CA . LYS A 1 231 ? -40.831 15.442 -15.047 1.00 62.78 231 LYS A CA 1
ATOM 1917 C C . LYS A 1 231 ? -41.737 16.636 -15.352 1.00 62.78 231 LYS A C 1
ATOM 1919 O O . LYS A 1 231 ? -42.318 16.682 -16.428 1.00 62.78 231 LYS A O 1
ATOM 1924 N N . ILE A 1 232 ? -41.785 17.622 -14.456 1.00 62.62 232 ILE A N 1
ATOM 1925 C CA . ILE A 1 232 ? -42.576 18.848 -14.638 1.00 62.62 232 ILE A CA 1
ATOM 1926 C C . ILE A 1 232 ? -42.067 19.646 -15.848 1.00 62.62 232 ILE A C 1
ATOM 1928 O O . ILE A 1 232 ? -42.860 20.090 -16.669 1.00 62.62 232 ILE A O 1
ATOM 1932 N N . ILE A 1 233 ? -40.747 19.767 -16.021 1.00 57.22 233 ILE A N 1
ATOM 1933 C CA . ILE A 1 233 ? -40.159 20.441 -17.189 1.00 57.22 233 ILE A CA 1
ATOM 1934 C C . ILE A 1 233 ? -40.492 19.689 -18.491 1.00 57.22 233 ILE A C 1
ATOM 1936 O O . ILE A 1 233 ? -40.793 20.326 -19.496 1.00 57.22 233 ILE A O 1
ATOM 1940 N N . SER A 1 234 ? -40.506 18.349 -18.478 1.00 57.50 234 SER A N 1
ATOM 1941 C CA . SER A 1 234 ? -40.899 17.549 -19.650 1.00 57.50 234 SER A CA 1
ATOM 1942 C C . SER A 1 234 ? -42.396 17.598 -19.982 1.00 57.50 234 SER A C 1
ATOM 1944 O O . SER A 1 234 ? -42.769 17.301 -21.110 1.00 57.50 234 SER A O 1
ATOM 1946 N N . GLU A 1 235 ? -43.246 17.965 -19.021 1.00 58.81 235 GLU A N 1
ATOM 1947 C CA . GLU A 1 235 ? -44.702 18.083 -19.192 1.00 58.81 235 GLU A CA 1
ATOM 1948 C C . GLU A 1 235 ? -45.112 19.487 -19.678 1.00 58.81 235 GLU A C 1
ATOM 1950 O O . GLU A 1 235 ? -46.165 19.653 -20.286 1.00 58.81 235 GLU A O 1
ATOM 1955 N N . ILE A 1 236 ? -44.259 20.493 -19.443 1.00 58.56 236 ILE A N 1
ATOM 1956 C CA . ILE A 1 236 ? -44.468 21.894 -19.846 1.00 58.56 236 ILE A CA 1
ATOM 1957 C C . ILE A 1 236 ? -43.889 22.192 -21.244 1.00 58.56 236 ILE A C 1
ATOM 1959 O O . ILE A 1 236 ? -44.332 23.144 -21.885 1.00 58.56 236 ILE A O 1
ATOM 1963 N N . LEU A 1 237 ? -42.941 21.396 -21.757 1.00 45.25 237 LEU A N 1
ATOM 1964 C CA . LEU A 1 237 ? -42.481 21.526 -23.147 1.00 45.25 237 LEU A CA 1
ATOM 1965 C C . LEU A 1 237 ? -43.476 20.852 -24.121 1.00 45.25 237 LEU A C 1
ATOM 1967 O O . LEU A 1 237 ? -43.592 19.625 -24.095 1.00 45.25 237 LEU A O 1
ATOM 1971 N N . PRO A 1 238 ? -44.169 21.596 -25.009 1.00 49.28 238 PRO A N 1
ATOM 1972 C CA . PRO A 1 238 ? -44.906 20.985 -26.112 1.00 49.28 238 PRO A CA 1
ATOM 1973 C C . PRO A 1 238 ? -43.924 20.310 -27.086 1.00 49.28 238 PRO A C 1
ATOM 1975 O O . PRO A 1 238 ? -42.819 20.810 -27.296 1.00 49.28 238 PRO A O 1
ATOM 1978 N N . LYS A 1 239 ? -44.333 19.155 -27.630 1.00 52.28 239 LYS A N 1
ATOM 1979 C CA . LYS A 1 239 ? -43.588 18.382 -28.640 1.00 52.28 239 LYS A CA 1
ATOM 1980 C C . LYS A 1 239 ? -43.197 19.212 -29.858 1.00 52.28 239 LYS A C 1
ATOM 1982 O O . LYS A 1 239 ? -44.037 20.028 -30.294 1.00 52.28 239 LYS A O 1
#